Protein AF-A0A971UEX5-F1 (afdb_monomer_lite)

Structure (mmCIF, N/CA/C/O backbone):
data_AF-A0A971UEX5-F1
#
_entry.id   AF-A0A971UEX5-F1
#
loop_
_atom_site.group_PDB
_atom_site.id
_atom_site.type_symbol
_atom_site.label_atom_id
_atom_site.label_alt_id
_atom_site.label_comp_id
_atom_site.label_asym_id
_atom_site.label_entity_id
_atom_site.label_seq_id
_atom_site.pdbx_PDB_ins_code
_atom_site.Cartn_x
_atom_site.Cartn_y
_atom_site.Cartn_z
_atom_site.occupancy
_atom_site.B_iso_or_equiv
_atom_site.auth_seq_id
_atom_site.auth_comp_id
_atom_site.auth_asym_id
_atom_site.auth_atom_id
_atom_site.pdbx_PDB_model_num
ATOM 1 N N . MET A 1 1 ? 7.467 -32.429 -12.584 1.00 39.84 1 MET A N 1
ATOM 2 C CA . MET A 1 1 ? 7.976 -32.618 -13.959 1.00 39.84 1 MET A CA 1
ATOM 3 C C . MET A 1 1 ? 9.137 -31.659 -14.179 1.00 39.84 1 MET A C 1
ATOM 5 O O . MET A 1 1 ? 8.904 -30.465 -14.253 1.00 39.84 1 MET A O 1
ATOM 9 N N . ASN A 1 2 ? 10.371 -32.171 -14.208 1.00 35.12 2 ASN A N 1
ATOM 10 C CA . ASN A 1 2 ? 11.598 -31.382 -14.373 1.00 35.12 2 ASN A CA 1
ATOM 11 C C . ASN A 1 2 ? 12.238 -31.742 -15.719 1.00 35.12 2 ASN A C 1
ATOM 13 O O . ASN A 1 2 ? 12.667 -32.881 -15.893 1.00 35.12 2 ASN A O 1
ATOM 17 N N . ALA A 1 3 ? 12.316 -30.795 -16.654 1.00 40.47 3 ALA A N 1
ATOM 18 C CA . ALA A 1 3 ? 12.988 -30.984 -17.938 1.00 40.47 3 ALA A CA 1
ATOM 19 C C . ALA A 1 3 ? 14.369 -30.310 -17.909 1.00 40.47 3 ALA A C 1
ATOM 21 O O . ALA A 1 3 ? 14.484 -29.090 -17.991 1.00 40.47 3 ALA A O 1
ATOM 22 N N . ARG A 1 4 ? 15.424 -31.124 -17.776 1.00 45.44 4 ARG A N 1
ATOM 23 C CA . ARG A 1 4 ? 16.826 -30.723 -17.969 1.00 45.44 4 ARG A CA 1
ATOM 24 C C . ARG A 1 4 ? 17.169 -30.888 -19.449 1.00 45.44 4 ARG A C 1
ATOM 26 O O . ARG A 1 4 ? 17.084 -31.993 -19.972 1.00 45.44 4 ARG A O 1
ATOM 33 N N . TRP A 1 5 ? 17.567 -29.804 -20.108 1.00 40.09 5 TRP A N 1
ATOM 34 C CA . TRP A 1 5 ? 18.082 -29.827 -21.476 1.00 40.09 5 TRP A CA 1
ATOM 35 C C . TRP A 1 5 ? 19.589 -30.103 -21.443 1.00 40.09 5 TRP A C 1
ATOM 37 O O . TRP A 1 5 ? 20.354 -29.312 -20.895 1.00 40.09 5 TRP A O 1
ATOM 47 N N . ALA A 1 6 ? 20.009 -31.233 -22.011 1.00 44.25 6 ALA A N 1
ATOM 48 C CA . ALA A 1 6 ? 21.409 -31.589 -22.216 1.00 44.25 6 ALA A CA 1
ATOM 49 C C . ALA A 1 6 ? 21.763 -31.394 -23.696 1.00 44.25 6 ALA A C 1
ATOM 51 O O . ALA A 1 6 ? 21.170 -32.024 -24.570 1.00 44.25 6 ALA A O 1
ATOM 52 N N . TRP A 1 7 ? 22.721 -30.511 -23.975 1.00 38.72 7 TRP A N 1
ATOM 53 C CA . TRP A 1 7 ? 23.303 -30.330 -25.302 1.00 38.72 7 TRP A CA 1
ATOM 54 C C . TRP A 1 7 ? 24.407 -31.370 -25.510 1.00 38.72 7 TRP A C 1
ATOM 56 O O . TRP A 1 7 ? 25.384 -31.403 -24.764 1.00 38.72 7 TRP A O 1
ATOM 66 N N . CYS A 1 8 ? 24.246 -32.226 -26.519 1.00 34.38 8 CYS A N 1
ATOM 67 C CA . CYS A 1 8 ? 25.221 -33.237 -26.914 1.00 34.38 8 CYS A CA 1
ATOM 68 C C . CYS A 1 8 ? 25.972 -32.746 -28.162 1.00 34.38 8 CYS A C 1
ATOM 70 O O . CYS A 1 8 ? 25.384 -32.621 -29.233 1.00 34.38 8 CYS A O 1
ATOM 72 N N . TRP A 1 9 ? 27.263 -32.442 -28.015 1.00 41.47 9 TRP A N 1
ATOM 73 C CA . TRP A 1 9 ? 28.175 -32.180 -29.131 1.00 41.47 9 TRP A CA 1
ATOM 74 C C . TRP A 1 9 ? 28.746 -33.507 -29.642 1.00 41.47 9 TRP A C 1
ATOM 76 O O . TRP A 1 9 ? 29.445 -34.210 -28.912 1.00 41.47 9 TRP A O 1
ATOM 86 N N . LEU A 1 10 ? 28.460 -33.844 -30.901 1.00 46.41 10 LEU A N 1
ATOM 87 C CA . LEU A 1 10 ? 29.004 -35.018 -31.579 1.00 46.41 10 LEU A CA 1
ATOM 88 C C . LEU A 1 10 ? 30.369 -34.667 -32.194 1.00 46.41 10 LEU A C 1
ATOM 90 O O . LEU A 1 10 ? 30.465 -33.842 -33.100 1.00 46.41 10 LEU A O 1
ATOM 94 N N . THR A 1 11 ? 31.429 -35.302 -31.699 1.00 50.44 11 THR A N 1
ATOM 95 C CA . THR A 1 11 ? 32.766 -35.288 -32.304 1.00 50.44 11 THR A CA 1
ATOM 96 C C . THR A 1 11 ? 32.883 -36.482 -33.255 1.00 50.44 11 THR A C 1
ATOM 98 O O . THR A 1 11 ? 32.572 -37.608 -32.875 1.00 50.44 11 THR A O 1
ATOM 101 N N . SER A 1 12 ? 33.310 -36.263 -34.503 1.00 47.75 12 SER A N 1
ATOM 102 C CA . SER A 1 12 ? 33.595 -37.346 -35.457 1.00 47.75 12 SER A CA 1
ATOM 103 C C . SER A 1 12 ? 35.085 -37.359 -35.786 1.00 47.75 12 SER A C 1
ATOM 105 O O . SER A 1 12 ? 35.641 -36.368 -36.261 1.00 47.75 12 SER A O 1
ATOM 107 N N . ARG A 1 13 ? 35.735 -38.485 -35.473 1.00 45.88 13 ARG A N 1
ATOM 108 C CA . ARG A 1 13 ? 37.171 -38.744 -35.616 1.00 45.88 13 ARG A CA 1
ATOM 109 C C . ARG A 1 13 ? 37.388 -40.032 -36.421 1.00 45.88 13 ARG A C 1
ATOM 111 O O . ARG A 1 13 ? 36.790 -41.051 -36.111 1.00 45.88 13 ARG A O 1
ATOM 118 N N . ALA A 1 14 ? 38.363 -39.949 -37.329 1.00 45.34 14 ALA A N 1
ATOM 119 C CA . ALA A 1 14 ? 39.219 -40.999 -37.902 1.00 45.34 14 ALA A CA 1
ATOM 120 C C . ALA A 1 14 ? 38.645 -42.038 -38.888 1.00 45.34 14 ALA A C 1
ATOM 122 O O . ALA A 1 14 ? 37.801 -42.863 -38.566 1.00 45.34 14 ALA A O 1
ATOM 123 N N . GLY A 1 15 ? 39.310 -42.105 -40.046 1.00 41.94 15 GLY A N 1
ATOM 124 C CA . GLY A 1 15 ? 39.425 -43.295 -40.885 1.00 41.94 15 GLY A CA 1
ATOM 125 C C . GLY A 1 15 ? 40.822 -43.341 -41.506 1.00 41.94 15 GLY A C 1
ATOM 126 O O . GLY A 1 15 ? 41.105 -42.605 -42.446 1.00 41.94 15 GLY A O 1
ATOM 127 N N . ALA A 1 16 ? 41.703 -44.167 -40.939 1.00 44.97 16 ALA A N 1
ATOM 128 C CA . ALA A 1 16 ? 43.020 -44.505 -41.473 1.00 44.97 16 ALA A CA 1
ATOM 129 C C . ALA A 1 16 ? 42.943 -45.878 -42.158 1.00 44.97 16 ALA A C 1
ATOM 131 O O . ALA A 1 16 ? 42.367 -46.810 -41.601 1.00 44.97 16 ALA A O 1
ATOM 132 N N . GLY A 1 17 ? 43.545 -46.019 -43.339 1.00 45.44 17 GLY A N 1
ATOM 133 C CA . GLY A 1 17 ? 43.607 -47.284 -44.070 1.00 45.44 17 GLY A CA 1
ATOM 134 C C . GLY A 1 17 ? 44.730 -47.266 -45.099 1.00 45.44 17 GLY A C 1
ATOM 135 O O . GLY A 1 17 ? 44.591 -46.690 -46.171 1.00 45.44 17 GLY A O 1
ATOM 136 N N . SER A 1 18 ? 45.854 -47.876 -44.729 1.00 44.09 18 SER A N 1
ATOM 137 C CA . SER A 1 18 ? 47.096 -47.994 -45.498 1.00 44.09 18 SER A CA 1
ATOM 138 C C . SER A 1 18 ? 47.100 -49.271 -46.348 1.00 44.09 18 SER A C 1
ATOM 140 O O . SER A 1 18 ? 46.768 -50.328 -45.813 1.00 44.09 18 SER A O 1
ATOM 142 N N . ARG A 1 19 ? 47.541 -49.216 -47.617 1.00 47.62 19 ARG A N 1
ATOM 143 C CA . ARG A 1 19 ? 48.107 -50.368 -48.358 1.00 47.62 19 ARG A CA 1
ATOM 144 C C . ARG A 1 19 ? 49.161 -49.923 -49.395 1.00 47.62 19 ARG A C 1
ATOM 146 O O . ARG A 1 19 ? 48.966 -48.872 -50.003 1.00 47.62 19 ARG A O 1
ATOM 153 N N . PRO A 1 20 ? 50.249 -50.697 -49.617 1.00 53.16 20 PRO A N 1
ATOM 154 C CA . PRO A 1 20 ? 51.404 -50.254 -50.401 1.00 53.16 20 PRO A CA 1
ATOM 155 C C . PRO A 1 20 ? 51.540 -50.908 -51.792 1.00 53.16 20 PRO A C 1
ATOM 157 O O . PRO A 1 20 ? 51.201 -52.071 -51.980 1.00 53.16 20 PRO A O 1
ATOM 160 N N . GLY A 1 21 ? 52.169 -50.154 -52.704 1.00 45.69 21 GLY A N 1
ATOM 161 C CA . GLY A 1 21 ? 53.264 -50.615 -53.571 1.00 45.69 21 GLY A CA 1
ATOM 162 C C . GLY A 1 21 ? 52.936 -51.246 -54.928 1.00 45.69 21 GLY A C 1
ATOM 163 O O . GLY A 1 21 ? 52.588 -52.414 -54.964 1.00 45.69 21 GLY A O 1
ATOM 164 N N . VAL A 1 22 ? 53.237 -50.526 -56.024 1.00 50.41 22 VAL A N 1
ATOM 165 C CA . VAL A 1 22 ? 54.065 -50.993 -57.167 1.00 50.41 22 VAL A CA 1
ATOM 166 C C . VAL A 1 22 ? 54.705 -49.764 -57.843 1.00 50.41 22 VAL A C 1
ATOM 168 O O . VAL A 1 22 ? 54.014 -48.834 -58.247 1.00 50.41 22 VAL A O 1
ATOM 171 N N . GLN A 1 23 ? 56.036 -49.767 -57.963 1.00 48.97 23 GLN A N 1
ATOM 172 C CA . GLN A 1 23 ? 56.841 -48.837 -58.768 1.00 48.97 23 GLN A CA 1
ATOM 173 C C . GLN A 1 23 ? 57.005 -49.373 -60.193 1.00 48.97 23 GLN A C 1
ATOM 175 O O . GLN A 1 23 ? 57.336 -50.546 -60.335 1.00 48.97 23 GLN A O 1
ATOM 180 N N . ARG A 1 24 ? 56.952 -48.497 -61.208 1.00 48.59 24 ARG A N 1
ATOM 181 C CA . ARG A 1 24 ? 57.916 -48.475 -62.328 1.00 48.59 24 ARG A CA 1
ATOM 182 C C . ARG A 1 24 ? 58.055 -47.059 -62.922 1.00 48.59 24 ARG A C 1
ATOM 184 O O . ARG A 1 24 ? 57.120 -46.273 -62.799 1.00 48.59 24 ARG A O 1
ATOM 191 N N . PRO A 1 25 ? 59.225 -46.721 -63.501 1.00 57.69 25 PRO A N 1
ATOM 192 C CA . PRO A 1 25 ? 59.681 -45.347 -63.700 1.00 57.69 25 PRO A CA 1
ATOM 193 C C . PRO A 1 25 ? 59.529 -44.875 -65.152 1.00 57.69 25 PRO A C 1
ATOM 195 O O . PRO A 1 25 ? 59.544 -45.681 -66.079 1.00 57.69 25 PRO A O 1
ATOM 198 N N . GLY A 1 26 ? 59.486 -43.559 -65.360 1.00 45.47 26 GLY A N 1
ATOM 199 C CA . GLY A 1 26 ? 59.706 -42.986 -66.684 1.00 45.47 26 GLY A CA 1
ATOM 200 C C . GLY A 1 26 ? 59.191 -41.562 -66.845 1.00 45.47 26 GLY A C 1
ATOM 201 O O . GLY A 1 26 ? 58.029 -41.291 -66.581 1.00 45.47 26 GLY A O 1
ATOM 202 N N . ALA A 1 27 ? 60.071 -40.717 -67.377 1.00 44.62 27 ALA A N 1
ATOM 203 C CA . ALA A 1 27 ? 59.833 -39.390 -67.942 1.00 44.62 27 ALA A CA 1
ATOM 204 C C . ALA A 1 27 ? 59.764 -38.207 -66.960 1.00 44.62 27 ALA A C 1
ATOM 206 O O . ALA A 1 27 ? 58.748 -37.865 -66.363 1.00 44.62 27 ALA A O 1
ATOM 207 N N . ALA A 1 28 ? 60.911 -37.534 -66.889 1.00 52.38 28 ALA A N 1
ATOM 208 C CA . ALA A 1 28 ? 61.070 -36.168 -66.438 1.00 52.38 28 ALA A CA 1
ATOM 209 C C . ALA A 1 28 ? 60.118 -35.211 -67.178 1.00 52.38 28 ALA A C 1
ATOM 211 O O . ALA A 1 28 ? 60.121 -35.141 -68.405 1.00 52.38 28 ALA A O 1
ATOM 212 N N . ALA A 1 29 ? 59.382 -34.408 -66.416 1.00 52.75 29 ALA A N 1
ATOM 213 C CA . ALA A 1 29 ? 58.847 -33.136 -66.874 1.00 52.75 29 ALA A CA 1
ATOM 214 C C . ALA A 1 29 ? 58.874 -32.162 -65.693 1.00 52.75 29 ALA A C 1
ATOM 216 O O . ALA A 1 29 ? 58.031 -32.197 -64.800 1.00 52.75 29 ALA A O 1
ATOM 217 N N . HIS A 1 30 ? 59.891 -31.301 -65.676 1.00 52.06 30 HIS A N 1
ATOM 218 C CA . HIS A 1 30 ? 59.943 -30.134 -64.807 1.00 52.06 30 HIS A CA 1
ATOM 219 C C . HIS A 1 30 ? 58.738 -29.234 -65.114 1.00 52.06 30 HIS A C 1
ATOM 221 O O . HIS A 1 30 ? 58.712 -28.522 -66.117 1.00 52.06 30 HIS A O 1
ATOM 227 N N . HIS A 1 31 ? 57.725 -29.254 -64.251 1.00 52.50 31 HIS A N 1
ATOM 228 C CA . HIS A 1 31 ? 56.732 -28.190 -64.188 1.00 52.50 31 HIS A CA 1
ATOM 229 C C . HIS A 1 31 ? 57.142 -27.217 -63.092 1.00 52.50 31 HIS A C 1
ATOM 231 O O . HIS A 1 31 ? 57.046 -27.491 -61.899 1.00 52.50 31 HIS A O 1
ATOM 237 N N . ALA A 1 32 ? 57.667 -26.084 -63.553 1.00 61.22 32 ALA A N 1
ATOM 238 C CA . ALA A 1 32 ? 57.992 -24.925 -62.750 1.00 61.22 32 ALA A CA 1
ATOM 239 C C . ALA A 1 32 ? 56.801 -24.521 -61.860 1.00 61.22 32 ALA A C 1
ATOM 241 O O . ALA A 1 32 ? 55.653 -24.569 -62.320 1.00 61.22 32 ALA A O 1
ATOM 242 N N . PRO A 1 33 ? 57.041 -24.053 -60.623 1.00 56.03 33 PRO A N 1
ATOM 243 C CA . PRO A 1 33 ? 56.008 -23.371 -59.869 1.00 56.03 33 PRO A CA 1
ATOM 244 C C . PRO A 1 33 ? 55.662 -22.094 -60.637 1.00 56.03 33 PRO A C 1
ATOM 246 O O . PRO A 1 33 ? 56.419 -21.125 -60.647 1.00 56.03 33 PRO A O 1
ATOM 249 N N . ARG A 1 34 ? 54.514 -22.087 -61.320 1.00 57.78 34 ARG A N 1
ATOM 250 C CA . ARG A 1 34 ? 53.907 -20.839 -61.780 1.00 57.78 34 ARG A CA 1
ATOM 251 C C . ARG A 1 34 ? 53.555 -20.053 -60.527 1.00 57.78 34 ARG A C 1
ATOM 253 O O . ARG A 1 34 ? 52.521 -20.299 -59.907 1.00 57.78 34 ARG A O 1
ATOM 260 N N . GLY A 1 35 ? 54.452 -19.150 -60.136 1.00 58.31 35 GLY A N 1
ATOM 261 C CA . GLY A 1 35 ? 54.173 -18.131 -59.142 1.00 58.31 35 GLY A CA 1
ATOM 262 C C . GLY A 1 35 ? 52.868 -17.459 -59.539 1.00 58.31 35 GLY A C 1
ATOM 263 O O . GLY A 1 35 ? 52.768 -16.861 -60.611 1.00 58.31 35 GLY A O 1
ATOM 264 N N . ARG A 1 36 ? 51.835 -17.630 -58.711 1.00 63.28 36 ARG A N 1
ATOM 265 C CA . ARG A 1 36 ? 50.608 -16.855 -58.840 1.00 63.28 36 ARG A CA 1
ATOM 266 C C . ARG A 1 36 ? 51.007 -15.413 -58.569 1.00 63.28 36 ARG A C 1
ATOM 268 O O . ARG A 1 36 ? 51.151 -15.016 -57.416 1.00 63.28 36 ARG A O 1
ATOM 275 N N . LEU A 1 37 ? 51.254 -14.657 -59.633 1.00 56.59 37 LEU A N 1
ATOM 276 C CA . LEU A 1 37 ? 51.382 -13.211 -59.565 1.00 56.59 37 LEU A CA 1
ATOM 277 C C . LEU A 1 37 ? 50.106 -12.700 -58.905 1.00 56.59 37 LEU A C 1
ATOM 279 O O . LEU A 1 37 ? 49.005 -12.893 -59.425 1.00 56.59 37 LEU A O 1
ATOM 283 N N . HIS A 1 38 ? 50.260 -12.135 -57.714 1.00 59.19 38 HIS A N 1
ATOM 284 C CA . HIS A 1 38 ? 49.166 -11.491 -57.015 1.00 59.19 38 HIS A CA 1
ATOM 285 C C . HIS A 1 38 ? 48.808 -10.272 -57.863 1.00 59.19 38 HIS A C 1
ATOM 287 O O . HIS A 1 38 ? 49.586 -9.324 -57.961 1.00 59.19 38 HIS A O 1
ATOM 293 N N . ARG A 1 39 ? 47.676 -10.340 -58.571 1.00 67.75 39 ARG A N 1
ATOM 294 C CA . ARG A 1 39 ? 47.101 -9.166 -59.229 1.00 67.75 39 ARG A CA 1
ATOM 295 C C . ARG A 1 39 ? 46.849 -8.130 -58.135 1.00 67.75 39 ARG A C 1
ATOM 297 O O . ARG A 1 39 ? 46.156 -8.432 -57.169 1.00 67.75 39 ARG A O 1
ATOM 304 N N . GLY A 1 40 ? 47.443 -6.947 -58.272 1.00 73.94 40 GLY A N 1
ATOM 305 C CA . GLY A 1 40 ? 47.128 -5.814 -57.407 1.00 73.94 40 GLY A CA 1
ATOM 306 C C . GLY A 1 40 ? 45.630 -5.508 -57.472 1.00 73.94 40 GLY A C 1
ATOM 307 O O . GLY A 1 40 ? 45.023 -5.609 -58.540 1.00 73.94 40 GLY A O 1
ATOM 308 N N . MET A 1 41 ? 45.039 -5.189 -56.322 1.00 75.31 41 MET A N 1
ATOM 309 C CA . MET A 1 41 ? 43.617 -4.871 -56.197 1.00 75.31 41 MET A CA 1
ATOM 310 C C . MET A 1 41 ? 43.290 -3.619 -57.018 1.00 75.31 41 MET A C 1
ATOM 312 O O . MET A 1 41 ? 44.031 -2.635 -56.985 1.00 75.31 41 MET A O 1
ATOM 316 N N . THR A 1 42 ? 42.195 -3.650 -57.777 1.00 90.62 42 THR A N 1
ATOM 317 C CA . THR A 1 42 ? 41.757 -2.469 -58.536 1.00 90.62 42 THR A CA 1
ATOM 318 C C . THR A 1 42 ? 41.146 -1.429 -57.589 1.00 90.62 42 THR A C 1
ATOM 320 O O . THR A 1 42 ? 40.549 -1.787 -56.575 1.00 90.62 42 THR A O 1
ATOM 323 N N . LEU A 1 43 ? 41.261 -0.133 -57.909 1.00 87.00 43 LEU A N 1
ATOM 324 C CA . LEU A 1 43 ? 40.680 0.944 -57.086 1.00 87.00 43 LEU A CA 1
ATOM 325 C C . LEU A 1 43 ? 39.164 0.779 -56.879 1.00 87.00 43 LEU A C 1
ATOM 327 O O . LEU A 1 43 ? 38.657 1.077 -55.801 1.00 87.00 43 LEU A O 1
ATOM 331 N N . LEU A 1 44 ? 38.454 0.257 -57.884 1.00 89.00 44 LEU A N 1
ATOM 332 C CA . LEU A 1 44 ? 37.020 -0.029 -57.797 1.00 89.00 44 LEU A CA 1
ATOM 333 C C . LEU A 1 44 ? 36.721 -1.122 -56.767 1.00 89.00 44 LEU A C 1
ATOM 335 O O . LEU A 1 44 ? 35.770 -1.000 -56.003 1.00 89.00 44 LEU A O 1
ATOM 339 N N . GLU A 1 45 ? 37.548 -2.164 -56.711 1.00 88.38 45 GLU A N 1
ATOM 340 C CA . GLU A 1 45 ? 37.396 -3.241 -55.735 1.00 88.38 45 GLU A CA 1
ATOM 341 C C . GLU A 1 45 ? 37.704 -2.766 -54.312 1.00 88.38 45 GLU A C 1
ATOM 343 O O . GLU A 1 45 ? 37.011 -3.157 -53.378 1.00 88.38 45 GLU A O 1
ATOM 348 N N . LEU A 1 46 ? 38.663 -1.850 -54.144 1.00 91.19 46 LEU A N 1
ATOM 349 C CA . LEU A 1 46 ? 38.936 -1.213 -52.854 1.00 91.19 46 LEU A CA 1
ATOM 350 C C . LEU A 1 46 ? 37.774 -0.314 -52.402 1.00 91.19 46 LEU A C 1
ATOM 352 O O . LEU A 1 46 ? 37.391 -0.349 -51.235 1.00 91.19 46 LEU A O 1
ATOM 356 N N . MET A 1 47 ? 37.168 0.446 -53.318 1.00 93.56 47 MET A N 1
ATOM 357 C CA . MET A 1 47 ? 35.973 1.239 -53.007 1.00 93.56 47 MET A CA 1
ATOM 358 C C . MET A 1 47 ? 34.757 0.359 -52.695 1.00 93.56 47 MET A C 1
ATOM 360 O O . MET A 1 47 ? 34.011 0.650 -51.759 1.00 93.56 47 MET A O 1
ATOM 364 N N . LEU A 1 48 ? 34.579 -0.750 -53.416 1.00 94.00 48 LEU A N 1
ATOM 365 C CA . LEU A 1 48 ? 33.519 -1.717 -53.132 1.00 94.00 48 LEU A CA 1
ATOM 366 C C . LEU A 1 48 ? 33.745 -2.399 -51.777 1.00 94.00 48 LEU A C 1
ATOM 368 O O . LEU A 1 48 ? 32.820 -2.501 -50.978 1.00 94.00 48 LEU A O 1
ATOM 372 N N . ALA A 1 49 ? 34.978 -2.797 -51.466 1.00 94.44 49 ALA A N 1
ATOM 373 C CA . ALA A 1 49 ? 35.316 -3.394 -50.179 1.00 94.44 49 ALA A CA 1
ATOM 374 C C . ALA A 1 49 ? 35.084 -2.419 -49.011 1.00 94.44 49 ALA A C 1
ATOM 376 O O . ALA A 1 49 ? 34.566 -2.826 -47.973 1.00 94.44 49 ALA A O 1
ATOM 377 N N . LEU A 1 50 ? 35.420 -1.136 -49.184 1.00 95.19 50 LEU A N 1
ATOM 378 C CA . LEU A 1 50 ? 35.220 -0.103 -48.164 1.00 95.19 50 LEU A CA 1
ATOM 379 C C . LEU A 1 50 ? 33.732 0.213 -47.956 1.00 95.19 50 LEU A C 1
ATOM 381 O O . LEU A 1 50 ? 33.273 0.329 -46.823 1.00 95.19 50 LEU A O 1
ATOM 385 N N . THR A 1 51 ? 32.952 0.305 -49.032 1.00 96.62 51 THR A N 1
ATOM 386 C CA . THR A 1 51 ? 31.499 0.523 -48.916 1.00 96.62 51 THR A CA 1
ATOM 387 C C . THR A 1 51 ? 30.797 -0.675 -48.278 1.00 96.62 51 THR A C 1
ATOM 389 O O . THR A 1 51 ? 29.940 -0.494 -47.412 1.00 96.62 51 THR A O 1
ATOM 392 N N . LEU A 1 52 ? 31.203 -1.898 -48.628 1.00 95.94 52 LEU A N 1
ATOM 393 C CA . LEU A 1 52 ? 30.651 -3.115 -48.041 1.00 95.94 52 LEU A CA 1
ATOM 394 C C . LEU A 1 52 ? 31.036 -3.261 -46.564 1.00 95.94 52 LEU A C 1
ATOM 396 O O . LEU A 1 52 ? 30.186 -3.625 -45.754 1.00 95.94 52 LEU A O 1
ATOM 400 N N . SER A 1 53 ? 32.271 -2.923 -46.179 1.00 96.62 53 SER A N 1
ATOM 401 C CA . SER A 1 53 ? 32.675 -2.945 -44.769 1.00 96.62 53 SER A CA 1
ATOM 402 C C . SER A 1 53 ? 31.910 -1.911 -43.940 1.00 96.62 53 SER A C 1
ATOM 404 O O . SER A 1 53 ? 31.427 -2.246 -42.859 1.00 96.62 53 SER A O 1
ATOM 406 N N . ALA A 1 54 ? 31.707 -0.698 -44.465 1.00 96.69 54 ALA A N 1
ATOM 407 C CA . ALA A 1 54 ? 30.899 0.328 -43.810 1.00 96.69 54 ALA A CA 1
ATOM 408 C C . ALA A 1 54 ? 29.441 -0.126 -43.613 1.00 96.69 54 ALA A C 1
ATOM 410 O O . ALA A 1 54 ? 28.884 0.043 -42.528 1.00 96.69 54 ALA A O 1
ATOM 411 N N . PHE A 1 55 ? 28.840 -0.762 -44.623 1.00 97.81 55 PHE A N 1
ATOM 412 C CA . PHE A 1 55 ? 27.477 -1.287 -44.525 1.00 97.81 55 PHE A CA 1
ATOM 413 C C . PHE A 1 55 ? 27.357 -2.411 -43.485 1.00 97.81 55 PHE A C 1
ATOM 415 O O . PHE A 1 55 ? 26.423 -2.420 -42.684 1.00 97.81 55 PHE A O 1
ATOM 422 N N . VAL A 1 56 ? 28.329 -3.330 -43.445 1.00 97.62 56 VAL A N 1
ATOM 423 C CA . VAL A 1 56 ? 28.373 -4.403 -42.439 1.00 97.62 56 VAL A CA 1
ATOM 424 C C . VAL A 1 56 ? 28.502 -3.828 -41.027 1.00 97.62 56 VAL A C 1
ATOM 426 O O . VAL A 1 56 ? 27.769 -4.247 -40.133 1.00 97.62 56 VAL A O 1
ATOM 429 N N . LEU A 1 57 ? 29.378 -2.840 -40.820 1.00 97.44 57 LEU A N 1
ATOM 430 C CA . LEU A 1 57 ? 29.522 -2.175 -39.522 1.00 97.44 57 LEU A CA 1
ATOM 431 C C . LEU A 1 57 ? 28.229 -1.465 -39.095 1.00 97.44 57 LEU A C 1
ATOM 433 O O . LEU A 1 57 ? 27.843 -1.565 -37.932 1.00 97.44 57 LEU A O 1
ATOM 437 N N . MET A 1 58 ? 27.524 -0.814 -40.026 1.00 97.88 58 MET A N 1
ATOM 438 C CA . MET A 1 58 ? 26.233 -0.175 -39.749 1.00 97.88 58 MET A CA 1
ATOM 439 C C . MET A 1 58 ? 25.160 -1.198 -39.352 1.00 97.88 58 MET A C 1
ATOM 441 O O . MET A 1 58 ? 24.439 -0.982 -38.378 1.00 97.88 58 MET A O 1
ATOM 445 N N . ALA A 1 59 ? 25.081 -2.332 -40.054 1.00 97.31 59 ALA A N 1
ATOM 446 C CA . ALA A 1 59 ? 24.144 -3.404 -39.725 1.00 97.31 59 ALA A CA 1
ATOM 447 C C . ALA A 1 59 ? 24.420 -4.002 -38.334 1.00 97.31 59 ALA A C 1
ATOM 449 O O . ALA A 1 59 ? 23.487 -4.251 -37.571 1.00 97.31 59 ALA A O 1
ATOM 450 N N . ILE A 1 60 ? 25.697 -4.184 -37.980 1.00 97.75 60 ILE A N 1
ATOM 451 C CA . ILE A 1 60 ? 26.098 -4.658 -36.649 1.00 97.75 60 ILE A CA 1
ATOM 452 C C . ILE A 1 60 ? 25.739 -3.624 -35.579 1.00 97.75 60 ILE A C 1
ATOM 454 O O . ILE A 1 60 ? 25.163 -3.999 -34.562 1.00 97.75 60 ILE A O 1
ATOM 458 N N . SER A 1 61 ? 26.021 -2.338 -35.812 1.00 97.06 61 SER A N 1
ATOM 459 C CA . SER A 1 61 ? 25.649 -1.264 -34.881 1.00 97.06 61 SER A CA 1
ATOM 460 C C . SER A 1 61 ? 24.144 -1.260 -34.620 1.00 97.06 61 SER A C 1
ATOM 462 O O . SER A 1 61 ? 23.722 -1.293 -33.470 1.00 97.06 61 SER A O 1
ATOM 464 N N . MET A 1 62 ? 23.331 -1.332 -35.678 1.00 97.12 62 MET A N 1
ATOM 465 C CA . MET A 1 62 ? 21.873 -1.370 -35.558 1.00 97.12 62 MET A CA 1
ATOM 466 C C . MET A 1 62 ? 21.381 -2.614 -34.802 1.00 97.12 62 MET A C 1
ATOM 468 O O . MET A 1 62 ? 20.457 -2.520 -33.994 1.00 97.12 62 MET A O 1
ATOM 472 N N . ALA A 1 63 ? 21.998 -3.777 -35.033 1.00 97.25 63 ALA A N 1
ATOM 473 C CA . ALA A 1 63 ? 21.667 -5.001 -34.308 1.00 97.25 63 ALA A CA 1
ATOM 474 C C . ALA A 1 63 ? 22.011 -4.897 -32.811 1.00 97.25 63 ALA A C 1
ATOM 476 O O . ALA A 1 63 ? 21.235 -5.360 -31.973 1.00 97.25 63 ALA A O 1
ATOM 477 N N . ILE A 1 64 ? 23.143 -4.270 -32.473 1.00 97.50 64 ILE A N 1
ATOM 478 C CA . ILE A 1 64 ? 23.549 -4.016 -31.085 1.00 97.50 64 ILE A CA 1
ATOM 479 C C . ILE A 1 64 ? 22.574 -3.044 -30.420 1.00 97.50 64 ILE A C 1
ATOM 481 O O . ILE A 1 64 ? 22.067 -3.354 -29.346 1.00 97.50 64 ILE A O 1
ATOM 485 N N . ASP A 1 65 ? 22.251 -1.922 -31.063 1.00 97.00 65 ASP A N 1
ATOM 486 C CA . ASP A 1 65 ? 21.324 -0.928 -30.512 1.00 97.00 65 ASP A CA 1
ATOM 487 C C . ASP A 1 65 ? 19.939 -1.528 -30.251 1.00 97.00 65 ASP A C 1
ATOM 489 O O . ASP A 1 65 ? 19.337 -1.290 -29.202 1.00 97.00 65 ASP A O 1
ATOM 493 N N . LEU A 1 66 ? 19.441 -2.355 -31.175 1.00 95.56 66 LEU A N 1
ATOM 494 C CA . LEU A 1 66 ? 18.181 -3.071 -30.992 1.00 95.56 66 LEU A CA 1
ATOM 495 C C . LEU A 1 66 ? 18.262 -4.056 -29.822 1.00 95.56 66 LEU A C 1
ATOM 497 O O . LEU A 1 66 ? 17.336 -4.124 -29.016 1.00 95.56 66 LEU A O 1
ATOM 501 N N . HIS A 1 67 ? 19.363 -4.798 -29.696 1.00 96.25 67 HIS A N 1
ATOM 502 C CA . HIS A 1 67 ? 19.549 -5.724 -28.584 1.00 96.25 67 HIS A CA 1
ATOM 503 C C . HIS A 1 67 ? 19.601 -5.000 -27.233 1.00 96.25 67 HIS A C 1
ATOM 505 O O . HIS A 1 67 ? 18.942 -5.433 -26.290 1.00 96.25 67 HIS A O 1
ATOM 511 N N . LEU A 1 68 ? 20.332 -3.884 -27.145 1.00 94.62 68 LEU A N 1
ATOM 512 C CA . LEU A 1 68 ? 20.442 -3.090 -25.923 1.00 94.62 68 LEU A CA 1
ATOM 513 C C . LEU A 1 68 ? 19.095 -2.483 -25.514 1.00 94.62 68 LEU A C 1
ATOM 515 O O . LEU A 1 68 ? 18.738 -2.581 -24.343 1.00 94.62 68 LEU A O 1
ATOM 519 N N . ARG A 1 69 ? 18.315 -1.951 -26.467 1.00 90.25 69 ARG A N 1
ATOM 520 C CA . ARG A 1 69 ? 16.955 -1.443 -26.203 1.00 90.25 69 ARG A CA 1
ATOM 521 C C . ARG A 1 69 ? 16.037 -2.538 -25.666 1.00 90.25 69 ARG A C 1
ATOM 523 O O . ARG A 1 69 ? 15.435 -2.375 -24.614 1.00 90.25 69 ARG A O 1
ATOM 530 N N . VAL A 1 70 ? 16.012 -3.700 -26.324 1.00 90.94 70 VAL A N 1
ATOM 531 C CA . VAL A 1 70 ? 15.198 -4.843 -25.875 1.00 90.94 70 VAL A CA 1
ATOM 532 C C . VAL A 1 70 ? 15.627 -5.339 -24.489 1.00 90.94 70 VAL A C 1
ATOM 534 O O . VAL A 1 70 ? 14.788 -5.803 -23.717 1.00 90.94 70 VAL A O 1
ATOM 537 N N . LEU A 1 71 ? 16.919 -5.279 -24.154 1.00 92.56 71 LEU A N 1
ATOM 538 C CA . LEU A 1 71 ? 17.399 -5.639 -22.819 1.00 92.56 71 LEU A CA 1
ATOM 539 C C . LEU A 1 71 ? 16.985 -4.625 -21.746 1.00 92.56 71 LEU A C 1
ATOM 541 O O . LEU A 1 71 ? 16.660 -5.052 -20.640 1.00 92.56 71 LEU A O 1
ATOM 545 N N . GLN A 1 72 ? 16.984 -3.327 -22.059 1.00 87.06 72 GLN A N 1
ATOM 546 C CA . GLN A 1 72 ? 16.518 -2.272 -21.153 1.00 87.06 72 GLN A CA 1
ATOM 547 C C . GLN A 1 72 ? 15.022 -2.426 -20.864 1.00 87.06 72 GLN A C 1
ATOM 549 O O . GLN A 1 72 ? 14.660 -2.617 -19.708 1.00 87.06 72 GLN A O 1
ATOM 554 N N . ASP A 1 73 ? 14.185 -2.534 -21.902 1.00 84.56 73 ASP A N 1
ATOM 555 C CA . ASP A 1 73 ? 12.733 -2.714 -21.742 1.00 84.56 73 ASP A CA 1
ATOM 556 C C . ASP A 1 73 ? 12.395 -3.943 -20.877 1.00 84.56 73 ASP A C 1
ATOM 558 O O . ASP A 1 73 ? 11.498 -3.926 -20.032 1.00 84.56 73 ASP A O 1
ATOM 562 N N . ARG A 1 74 ? 13.139 -5.042 -21.070 1.00 86.19 74 ARG A N 1
ATOM 563 C CA . ARG A 1 74 ? 12.967 -6.267 -20.275 1.00 86.19 74 ARG A CA 1
ATOM 564 C C . ARG A 1 74 ? 13.389 -6.092 -18.825 1.00 86.19 74 ARG A C 1
ATOM 566 O O . ARG A 1 74 ? 12.794 -6.730 -17.960 1.00 86.19 74 ARG A O 1
ATOM 573 N N . ARG A 1 75 ? 14.431 -5.305 -18.562 1.00 87.38 75 ARG A N 1
ATOM 574 C CA . ARG A 1 75 ? 14.899 -5.037 -17.203 1.00 87.38 75 ARG A CA 1
ATOM 575 C C . ARG A 1 75 ? 13.854 -4.230 -16.443 1.00 87.38 75 ARG A C 1
ATOM 577 O O . ARG A 1 75 ? 13.441 -4.679 -15.379 1.00 87.38 75 ARG A O 1
ATOM 584 N N . ASP A 1 76 ? 13.381 -3.141 -17.037 1.00 83.50 76 ASP A N 1
ATOM 585 C CA . ASP A 1 76 ? 12.414 -2.231 -16.420 1.00 83.50 76 ASP A CA 1
ATOM 586 C C . ASP A 1 76 ? 11.096 -2.961 -16.116 1.00 83.50 76 ASP A C 1
ATOM 588 O O . ASP A 1 76 ? 10.523 -2.824 -15.037 1.00 83.50 76 ASP A O 1
ATOM 592 N N . TYR A 1 77 ? 10.654 -3.836 -17.028 1.00 85.19 77 TYR A N 1
ATOM 593 C CA . TYR A 1 77 ? 9.471 -4.676 -16.825 1.00 85.19 77 TYR A CA 1
ATOM 594 C C . TYR A 1 77 ? 9.629 -5.705 -15.692 1.00 85.19 77 TYR A C 1
ATOM 596 O O . TYR A 1 77 ? 8.684 -6.000 -14.962 1.00 85.19 77 TYR A O 1
ATOM 604 N N . VAL A 1 78 ? 10.813 -6.303 -15.537 1.00 90.06 78 VAL A N 1
ATOM 605 C CA . VAL A 1 78 ? 11.057 -7.259 -14.445 1.00 90.06 78 VAL A CA 1
ATOM 606 C C . VAL A 1 78 ? 11.161 -6.533 -13.107 1.00 90.06 78 VAL A C 1
ATOM 608 O O . VAL A 1 78 ? 10.655 -7.042 -12.106 1.00 90.06 78 VAL A O 1
ATOM 611 N N . GLU A 1 79 ? 11.793 -5.363 -13.090 1.00 88.75 79 GLU A N 1
ATOM 612 C CA . GLU A 1 79 ? 11.931 -4.518 -11.906 1.00 88.75 79 GLU A CA 1
ATOM 613 C C . GLU A 1 79 ? 10.565 -4.089 -11.367 1.00 88.75 79 GLU A C 1
ATOM 615 O O . GLU A 1 79 ? 10.273 -4.310 -10.190 1.00 88.75 79 GLU A O 1
ATOM 620 N N . SER A 1 80 ? 9.674 -3.614 -12.236 1.00 88.25 80 SER A N 1
ATOM 621 C CA . SER A 1 80 ? 8.329 -3.202 -11.839 1.00 88.25 80 SER A CA 1
ATOM 622 C C . SER A 1 80 ? 7.463 -4.361 -11.333 1.00 88.25 80 SER A C 1
ATOM 624 O O . SER A 1 80 ? 6.774 -4.220 -10.322 1.00 88.25 80 SER A O 1
ATOM 626 N N . ILE A 1 81 ? 7.540 -5.545 -11.956 1.00 91.50 81 ILE A N 1
ATOM 627 C CA . ILE A 1 81 ? 6.855 -6.749 -11.456 1.00 91.50 81 ILE A CA 1
ATOM 628 C C . ILE A 1 81 ? 7.378 -7.131 -10.072 1.00 91.50 81 ILE A C 1
ATOM 630 O O . ILE A 1 81 ? 6.597 -7.519 -9.198 1.00 91.50 81 ILE A O 1
ATOM 634 N N . GLN A 1 82 ? 8.696 -7.078 -9.867 1.00 93.00 82 GLN A N 1
ATOM 635 C CA . GLN A 1 82 ? 9.300 -7.429 -8.583 1.00 93.00 82 GLN A CA 1
ATOM 636 C C . GLN A 1 82 ? 8.910 -6.431 -7.493 1.00 93.00 82 GLN A C 1
ATOM 638 O O . GLN A 1 82 ? 8.534 -6.866 -6.402 1.00 93.00 82 GLN A O 1
ATOM 643 N N . LEU A 1 83 ? 8.921 -5.134 -7.806 1.00 92.88 83 LEU A N 1
ATOM 644 C CA . LEU A 1 83 ? 8.469 -4.068 -6.919 1.00 92.88 83 LEU A CA 1
ATOM 645 C C . LEU A 1 83 ? 6.994 -4.252 -6.539 1.00 92.88 83 LEU A C 1
ATOM 647 O O . LEU A 1 83 ? 6.673 -4.370 -5.355 1.00 92.88 83 LEU A O 1
ATOM 651 N N . ALA A 1 84 ? 6.105 -4.365 -7.532 1.00 93.94 84 ALA A N 1
ATOM 652 C CA . ALA A 1 84 ? 4.674 -4.553 -7.306 1.00 93.94 84 ALA A CA 1
ATOM 653 C C . ALA A 1 84 ? 4.404 -5.812 -6.475 1.00 93.94 84 ALA A C 1
ATOM 655 O O . ALA A 1 84 ? 3.641 -5.784 -5.509 1.00 93.94 84 ALA A O 1
ATOM 656 N N . ARG A 1 85 ? 5.082 -6.924 -6.786 1.00 95.12 85 ARG A N 1
ATOM 657 C CA . ARG A 1 85 ? 4.953 -8.168 -6.023 1.00 95.12 85 ARG A CA 1
ATOM 658 C C . ARG A 1 85 ? 5.417 -8.008 -4.579 1.00 95.12 85 ARG A C 1
ATOM 660 O O . ARG A 1 85 ? 4.750 -8.531 -3.685 1.00 95.12 85 ARG A O 1
ATOM 667 N N . ALA A 1 86 ? 6.544 -7.339 -4.343 1.00 95.94 86 ALA A N 1
ATOM 668 C CA . ALA A 1 86 ? 7.068 -7.115 -3.001 1.00 95.94 86 ALA A CA 1
ATOM 669 C C . ALA A 1 86 ? 6.082 -6.288 -2.166 1.00 95.94 86 ALA A C 1
ATOM 671 O O . ALA A 1 86 ? 5.692 -6.721 -1.082 1.00 95.94 86 ALA A O 1
ATOM 672 N N . VAL A 1 87 ? 5.600 -5.170 -2.712 1.00 95.50 87 VAL A N 1
ATOM 673 C CA . VAL A 1 87 ? 4.629 -4.289 -2.051 1.00 95.50 87 VAL A CA 1
ATOM 674 C C . VAL A 1 87 ? 3.314 -5.009 -1.763 1.00 95.50 87 VAL A C 1
ATOM 676 O O . VAL A 1 87 ? 2.867 -5.036 -0.617 1.00 95.50 87 VAL A O 1
ATOM 679 N N . LEU A 1 88 ? 2.719 -5.660 -2.766 1.00 96.56 88 LEU A N 1
ATOM 680 C CA . LEU A 1 88 ? 1.465 -6.395 -2.593 1.00 96.56 88 LEU A CA 1
ATOM 681 C C . LEU A 1 88 ? 1.612 -7.529 -1.569 1.00 96.56 88 LEU A C 1
ATOM 683 O O . LEU A 1 88 ? 0.682 -7.794 -0.813 1.00 96.56 88 LEU A O 1
ATOM 687 N N . THR A 1 89 ? 2.782 -8.174 -1.494 1.00 97.00 89 THR A N 1
ATOM 688 C CA . THR A 1 89 ? 3.062 -9.203 -0.478 1.00 97.00 89 THR A CA 1
ATOM 689 C C . THR A 1 89 ? 3.147 -8.607 0.925 1.00 97.00 89 THR A C 1
ATOM 691 O O . THR A 1 89 ? 2.640 -9.216 1.865 1.00 97.00 89 THR A O 1
ATOM 694 N N . ILE A 1 90 ? 3.756 -7.427 1.082 1.00 95.69 90 ILE A N 1
ATOM 695 C CA . ILE A 1 90 ? 3.815 -6.719 2.368 1.00 95.69 90 ILE A CA 1
ATOM 696 C C . ILE A 1 90 ? 2.394 -6.393 2.846 1.00 95.69 90 ILE A C 1
ATOM 698 O O . ILE A 1 90 ? 2.024 -6.807 3.942 1.00 95.69 90 ILE A O 1
ATOM 702 N N . ILE A 1 91 ? 1.579 -5.747 2.004 1.00 96.38 91 ILE A N 1
ATOM 703 C CA . ILE A 1 91 ? 0.191 -5.388 2.346 1.00 96.38 91 ILE A CA 1
ATOM 704 C C . ILE A 1 91 ? -0.636 -6.647 2.635 1.00 96.38 91 ILE A C 1
ATOM 706 O O . ILE A 1 91 ? -1.371 -6.699 3.616 1.00 96.38 91 ILE A O 1
ATOM 710 N N . ALA A 1 92 ? -0.491 -7.699 1.824 1.00 96.62 92 ALA A N 1
ATOM 711 C CA . ALA A 1 92 ? -1.209 -8.952 2.032 1.00 96.62 92 ALA A CA 1
ATOM 712 C C . ALA A 1 92 ? -0.846 -9.644 3.351 1.00 96.62 92 ALA A C 1
ATOM 714 O O . ALA A 1 92 ? -1.707 -10.265 3.972 1.00 96.62 92 ALA A O 1
ATOM 715 N N . ASN A 1 93 ? 0.416 -9.572 3.773 1.00 95.50 93 ASN A N 1
ATOM 716 C CA . ASN A 1 93 ? 0.839 -10.130 5.052 1.00 95.50 93 ASN A CA 1
ATOM 717 C C . ASN A 1 93 ? 0.263 -9.329 6.226 1.00 95.50 93 ASN A C 1
ATOM 719 O O . ASN A 1 93 ? -0.227 -9.944 7.171 1.00 95.50 93 ASN A O 1
ATOM 723 N N . ASP A 1 94 ? 0.244 -7.998 6.135 1.00 95.25 94 ASP A N 1
ATOM 724 C CA . ASP A 1 94 ? -0.358 -7.138 7.159 1.00 95.25 94 ASP A CA 1
ATOM 725 C C . ASP A 1 94 ? -1.885 -7.355 7.245 1.00 95.25 94 ASP A C 1
ATOM 727 O O . ASP A 1 94 ? -2.425 -7.554 8.332 1.00 95.25 94 ASP A O 1
ATOM 731 N N . LEU A 1 95 ? -2.576 -7.475 6.105 1.00 95.31 95 LEU A N 1
ATOM 732 C CA . LEU A 1 95 ? -4.002 -7.836 6.051 1.00 95.31 95 LEU A CA 1
ATOM 733 C C . LEU A 1 95 ? -4.301 -9.206 6.675 1.00 95.31 95 LEU A C 1
ATOM 735 O O . LEU A 1 95 ? -5.315 -9.397 7.340 1.00 95.31 95 LEU A O 1
ATOM 739 N N . ARG A 1 96 ? -3.424 -10.194 6.482 1.00 93.94 96 ARG A N 1
ATOM 740 C CA . ARG A 1 96 ? -3.595 -11.514 7.113 1.00 93.94 96 ARG A CA 1
ATOM 741 C C . ARG A 1 96 ? -3.333 -11.489 8.614 1.00 93.94 96 ARG A C 1
ATOM 743 O O . ARG A 1 96 ? -3.858 -12.346 9.317 1.00 93.94 96 ARG A O 1
ATOM 750 N N . ALA A 1 97 ? -2.528 -10.542 9.084 1.00 93.25 97 ALA A N 1
ATOM 751 C CA . ALA A 1 97 ? -2.231 -10.338 10.495 1.00 93.25 97 ALA A CA 1
ATOM 752 C C . ALA A 1 97 ? -3.264 -9.442 11.203 1.00 93.25 97 ALA A C 1
ATOM 754 O O . ALA A 1 97 ? -3.076 -9.125 12.377 1.00 93.25 97 ALA A O 1
ATOM 755 N N . THR A 1 98 ? -4.333 -9.023 10.513 1.00 93.25 98 THR A N 1
ATOM 756 C CA . THR A 1 98 ? -5.339 -8.115 11.075 1.00 93.25 98 THR A CA 1
ATOM 757 C C . THR A 1 98 ? -6.123 -8.770 12.211 1.00 93.25 98 THR A C 1
ATOM 759 O O . THR A 1 98 ? -6.604 -9.902 12.095 1.00 93.25 98 THR A O 1
ATOM 762 N N . ILE A 1 99 ? -6.263 -8.036 13.313 1.00 90.75 99 ILE A N 1
ATOM 763 C CA . ILE A 1 99 ? -7.001 -8.453 14.504 1.00 90.75 99 ILE A CA 1
ATOM 764 C C . ILE A 1 99 ? -8.456 -8.007 14.370 1.00 90.75 99 ILE A C 1
ATOM 766 O O . ILE A 1 99 ? -8.735 -6.880 13.973 1.00 90.75 99 ILE A O 1
ATOM 770 N N . GLN A 1 100 ? -9.384 -8.879 14.754 1.00 84.00 100 GLN A N 1
ATOM 771 C CA . GLN A 1 100 ? -10.785 -8.526 14.957 1.00 84.00 100 GLN A CA 1
ATOM 772 C C . GLN A 1 100 ? -11.072 -8.505 16.456 1.00 84.00 100 GLN A C 1
ATOM 774 O O . GLN A 1 100 ? -10.732 -9.464 17.156 1.00 84.00 100 GLN A O 1
ATOM 779 N N . GLN A 1 101 ? -11.723 -7.454 16.962 1.00 74.19 101 GLN A N 1
ATOM 780 C CA . GLN A 1 101 ? -12.335 -7.545 18.284 1.00 74.19 101 GLN A CA 1
ATOM 781 C C . GLN A 1 101 ? -13.523 -8.502 18.225 1.00 74.19 101 GLN A C 1
ATOM 783 O O . GLN A 1 101 ? -14.545 -8.208 17.615 1.00 74.19 101 GLN A O 1
ATOM 788 N N . ASN A 1 102 ? -13.380 -9.654 18.874 1.00 67.56 102 ASN A N 1
ATOM 789 C CA . ASN A 1 102 ? -14.515 -10.499 19.197 1.00 67.56 102 ASN A CA 1
ATOM 790 C C . ASN A 1 102 ? -15.013 -10.086 20.583 1.00 67.56 102 ASN A C 1
ATOM 792 O O . ASN A 1 102 ? -14.356 -10.366 21.588 1.00 67.56 102 ASN A O 1
ATOM 796 N N . THR A 1 103 ? -16.138 -9.381 20.651 1.00 64.56 103 THR A N 1
ATOM 797 C CA . THR A 1 103 ? -16.815 -9.154 21.927 1.00 64.56 103 THR A CA 1
ATOM 798 C C . THR A 1 103 ? -17.438 -10.477 22.350 1.00 64.56 103 THR A C 1
ATOM 800 O O . THR A 1 103 ? -18.371 -10.955 21.708 1.00 64.56 103 THR A O 1
ATOM 803 N N . THR A 1 104 ? -16.910 -11.100 23.401 1.00 66.62 104 THR A N 1
ATOM 804 C CA . THR A 1 104 ? -17.527 -12.297 23.978 1.00 66.62 104 THR A CA 1
ATOM 805 C C . THR A 1 104 ? -18.962 -11.967 24.372 1.00 66.62 104 THR A C 1
ATOM 807 O O . THR A 1 104 ? -19.192 -11.049 25.159 1.00 66.62 104 THR A O 1
ATOM 810 N N . ASP A 1 105 ? -19.924 -12.698 23.816 1.00 67.31 105 ASP A N 1
ATOM 811 C CA . ASP A 1 105 ? -21.329 -12.501 24.141 1.00 67.31 105 ASP A CA 1
ATOM 812 C C . ASP A 1 105 ? -21.617 -13.039 25.551 1.00 67.31 105 ASP A C 1
ATOM 814 O O . ASP A 1 105 ? -21.696 -14.246 25.787 1.00 67.31 105 ASP A O 1
ATOM 818 N N . PHE A 1 106 ? -21.734 -12.128 26.515 1.00 74.81 106 PHE A N 1
ATOM 819 C CA . PHE A 1 106 ? -22.101 -12.457 27.890 1.00 74.81 106 PHE A CA 1
ATOM 820 C C . PHE A 1 106 ? -23.620 -12.561 28.083 1.00 74.81 106 PHE A C 1
ATOM 822 O O . PHE A 1 106 ? -24.053 -12.751 29.217 1.00 74.81 106 PHE A O 1
ATOM 829 N N . SER A 1 107 ? -24.442 -12.469 27.030 1.00 79.00 107 SER A N 1
ATOM 830 C CA . SER A 1 107 ? -25.905 -12.580 27.128 1.00 79.00 107 SER A CA 1
ATOM 831 C C . SER A 1 107 ? -26.345 -13.913 27.742 1.00 79.00 107 SER A C 1
ATOM 833 O O . SER A 1 107 ? -27.211 -13.936 28.615 1.00 79.00 107 SER A O 1
ATOM 835 N N . ALA A 1 108 ? -25.682 -15.015 27.379 1.00 79.12 108 ALA A N 1
ATOM 836 C CA . ALA A 1 108 ? -25.930 -16.331 27.962 1.00 79.12 108 ALA A CA 1
ATOM 837 C C . ALA A 1 108 ? -25.594 -16.353 29.462 1.00 79.12 108 ALA A C 1
ATOM 839 O O . ALA A 1 108 ? -26.397 -16.820 30.269 1.00 79.12 108 ALA A O 1
ATOM 840 N N . LEU A 1 109 ? -24.459 -15.769 29.860 1.00 81.75 109 LEU A N 1
ATOM 841 C CA . LEU A 1 109 ? -24.079 -15.642 31.268 1.00 81.75 109 LEU A CA 1
ATOM 842 C C . LEU A 1 109 ? -25.042 -14.723 32.034 1.00 81.75 109 LEU A C 1
ATOM 844 O O . LEU A 1 109 ? -25.410 -15.038 33.160 1.00 81.75 109 LEU A O 1
ATOM 848 N N . ALA A 1 110 ? -25.496 -13.629 31.421 1.00 82.44 110 ALA A N 1
ATOM 849 C CA . ALA A 1 110 ? -26.493 -12.727 31.986 1.00 82.44 110 ALA A CA 1
ATOM 850 C C . ALA A 1 110 ? -27.853 -13.421 32.152 1.00 82.44 110 ALA A C 1
ATOM 852 O O . ALA A 1 110 ? -28.508 -13.215 33.168 1.00 82.44 110 ALA A O 1
ATOM 853 N N . SER A 1 111 ? -28.244 -14.294 31.216 1.00 82.88 111 SER A N 1
ATOM 854 C CA . SER A 1 111 ? -29.463 -15.110 31.310 1.00 82.88 111 SER A CA 1
ATOM 855 C C . SER A 1 111 ? -29.371 -16.186 32.399 1.00 82.88 111 SER A C 1
ATOM 857 O O . SER A 1 111 ? -30.342 -16.452 33.099 1.00 82.88 111 SER A O 1
ATOM 859 N N . MET A 1 112 ? -28.184 -16.761 32.610 1.00 82.50 112 MET A N 1
ATOM 860 C CA . MET A 1 112 ? -27.928 -17.693 33.709 1.00 82.50 112 MET A CA 1
ATOM 861 C C . MET A 1 112 ? -27.866 -16.971 35.058 1.00 82.50 112 MET A C 1
ATOM 863 O O . MET A 1 112 ? -28.356 -17.495 36.053 1.00 82.50 112 MET A O 1
ATOM 867 N N . ALA A 1 113 ? -27.294 -15.766 35.100 1.00 80.94 113 ALA A N 1
ATOM 868 C CA . ALA A 1 113 ? -27.237 -14.932 36.295 1.00 80.94 113 ALA A CA 1
ATOM 869 C C . ALA A 1 113 ? -28.623 -14.396 36.680 1.00 80.94 113 ALA A C 1
ATOM 871 O O . ALA A 1 113 ? -28.960 -14.397 37.860 1.00 80.94 113 ALA A O 1
ATOM 872 N N . SER A 1 114 ? -29.456 -14.002 35.711 1.00 78.25 114 SER A N 1
ATOM 873 C CA . SER A 1 114 ? -30.847 -13.616 35.966 1.00 78.25 114 SER A CA 1
ATOM 874 C C . SER A 1 114 ? -31.708 -14.821 36.354 1.00 78.25 114 SER A C 1
ATOM 876 O O . SER A 1 114 ? -32.502 -14.712 37.284 1.00 78.25 114 SER A O 1
ATOM 878 N N . ALA A 1 115 ? -31.494 -15.997 35.754 1.00 74.50 115 ALA A N 1
ATOM 879 C CA . ALA A 1 115 ? -32.125 -17.240 36.201 1.00 74.50 115 ALA A CA 1
ATOM 880 C C . ALA A 1 115 ? -31.700 -17.624 37.633 1.00 74.50 115 ALA A C 1
ATOM 882 O O . ALA A 1 115 ? -32.540 -18.020 38.439 1.00 74.50 115 ALA A O 1
ATOM 883 N N . ALA A 1 116 ? -30.425 -17.445 37.994 1.00 68.38 116 ALA A N 1
ATOM 884 C CA . ALA A 1 116 ? -29.932 -17.658 39.356 1.00 68.38 116 ALA A CA 1
ATOM 885 C C . ALA A 1 116 ? -30.486 -16.621 40.352 1.00 68.38 116 ALA A C 1
ATOM 887 O O . ALA A 1 116 ? -30.804 -16.970 41.490 1.00 68.38 116 ALA A O 1
ATOM 888 N N . ALA A 1 117 ? -30.675 -15.371 39.919 1.00 63.72 117 ALA A N 1
ATOM 889 C CA . ALA A 1 117 ? -31.303 -14.315 40.711 1.00 63.72 117 ALA A CA 1
ATOM 890 C C . ALA A 1 117 ? -32.807 -14.545 40.948 1.00 63.72 117 ALA A C 1
ATOM 892 O O . ALA A 1 117 ? -33.344 -13.985 41.893 1.00 63.72 117 ALA A O 1
ATOM 893 N N . ILE A 1 118 ? -33.480 -15.380 40.146 1.00 60.50 118 ILE A N 1
ATOM 894 C CA . ILE A 1 118 ? -34.864 -15.827 40.400 1.00 60.50 118 ILE A CA 1
ATOM 895 C C . ILE A 1 118 ? -34.896 -16.976 41.425 1.00 60.50 118 ILE A C 1
ATOM 897 O O . ILE A 1 118 ? -35.853 -17.102 42.186 1.00 60.50 118 ILE A O 1
ATOM 901 N N . ILE A 1 119 ? -33.838 -17.791 41.501 1.00 56.59 119 ILE A N 1
ATOM 902 C CA . ILE A 1 119 ? -33.745 -18.924 42.439 1.00 56.59 119 ILE A CA 1
ATOM 903 C C . ILE A 1 119 ? -33.386 -18.455 43.861 1.00 56.59 119 ILE A C 1
ATOM 905 O O . ILE A 1 119 ? -33.875 -19.029 44.831 1.00 56.59 119 ILE A O 1
ATOM 909 N N . ALA A 1 120 ? -32.586 -17.392 44.004 1.00 53.69 120 ALA A N 1
ATOM 910 C CA . ALA A 1 120 ? -32.176 -16.862 45.309 1.00 53.69 120 ALA A CA 1
ATOM 911 C C . ALA A 1 120 ? -33.337 -16.346 46.203 1.00 53.69 120 ALA A C 1
ATOM 913 O O . ALA A 1 120 ? -33.396 -16.762 47.359 1.00 53.69 120 ALA A O 1
ATOM 914 N N . PRO A 1 121 ? -34.304 -15.531 45.729 1.00 52.66 121 PRO A N 1
ATOM 915 C CA . PRO A 1 121 ? -35.432 -15.096 46.555 1.00 52.66 121 PRO A CA 1
ATOM 916 C C . PRO A 1 121 ? -36.488 -16.196 46.748 1.00 52.66 121 PRO A C 1
ATOM 918 O O . PRO A 1 121 ? -37.257 -16.135 47.701 1.00 52.66 121 PRO A O 1
ATOM 921 N N . ALA A 1 122 ? -36.507 -17.251 45.921 1.00 47.69 122 ALA A N 1
ATOM 922 C CA . ALA A 1 122 ? -37.470 -18.348 46.065 1.00 47.69 122 ALA A CA 1
ATOM 923 C C . ALA A 1 122 ? -37.232 -19.225 47.314 1.00 47.69 122 ALA A C 1
ATOM 925 O O . ALA A 1 122 ? -38.141 -19.941 47.731 1.00 47.69 122 ALA A O 1
ATOM 926 N N . MET A 1 123 ? -36.047 -19.159 47.937 1.00 49.00 123 MET A N 1
ATOM 927 C CA . MET A 1 123 ? -35.768 -19.831 49.217 1.00 49.00 123 MET A CA 1
ATOM 928 C C . MET A 1 123 ? -35.932 -18.928 50.451 1.00 49.00 123 MET A C 1
ATOM 930 O O . MET A 1 123 ? -36.025 -19.456 51.554 1.00 49.00 123 MET A O 1
ATOM 934 N N . GLU A 1 124 ? -36.025 -17.604 50.288 1.00 42.72 124 GLU A N 1
ATOM 935 C CA . GLU A 1 124 ? -36.230 -16.642 51.391 1.00 42.72 124 GLU A CA 1
ATOM 936 C C . GLU A 1 124 ? -37.655 -16.048 51.406 1.00 42.72 124 GLU A C 1
ATOM 938 O O . GLU A 1 124 ? -37.991 -15.220 52.245 1.00 42.72 124 GLU A O 1
ATOM 943 N N . GLN A 1 125 ? -38.538 -16.494 50.506 1.00 41.34 125 GLN A N 1
ATOM 944 C CA . GLN A 1 125 ? -39.914 -15.992 50.387 1.00 41.34 125 GLN A CA 1
ATOM 945 C C . GLN A 1 125 ? -40.981 -17.052 50.703 1.00 41.34 125 GLN A C 1
ATOM 947 O O . GLN A 1 125 ? -42.103 -16.992 50.205 1.00 41.34 125 GLN A O 1
ATOM 952 N N . ALA A 1 126 ? -40.638 -18.015 51.565 1.00 44.56 126 ALA A N 1
ATOM 953 C CA . ALA A 1 126 ? -41.589 -18.952 52.169 1.00 44.56 126 ALA A CA 1
ATOM 954 C C . ALA A 1 126 ? -42.000 -18.575 53.611 1.00 44.56 126 ALA A C 1
ATOM 956 O O . ALA A 1 126 ? -42.844 -19.258 54.185 1.00 44.56 126 ALA A O 1
ATOM 957 N N . GLU A 1 127 ? -41.461 -17.493 54.196 1.00 39.41 127 GLU A N 1
ATOM 958 C CA . GLU A 1 127 ? -41.692 -17.159 55.616 1.00 39.41 127 GLU A CA 1
ATOM 959 C C . GLU A 1 127 ? -41.976 -15.669 55.899 1.00 39.41 127 GLU A C 1
ATOM 961 O O . GLU A 1 127 ? -41.711 -15.167 56.986 1.00 39.41 127 GLU A O 1
ATOM 966 N N . ALA A 1 128 ? -42.564 -14.943 54.944 1.00 41.12 128 ALA A N 1
ATOM 967 C CA . ALA A 1 128 ? -43.076 -13.590 55.197 1.00 41.12 128 ALA A CA 1
ATOM 968 C C . ALA A 1 128 ? -44.279 -13.254 54.301 1.00 41.12 128 ALA A C 1
ATOM 970 O O . ALA A 1 128 ? -44.268 -12.299 53.530 1.00 41.12 128 ALA A O 1
ATOM 971 N N . ALA A 1 129 ? -45.337 -14.063 54.393 1.00 43.41 129 ALA A N 1
ATOM 972 C CA . ALA A 1 129 ? -46.667 -13.717 53.892 1.00 43.41 129 ALA A CA 1
ATOM 973 C C . ALA A 1 129 ? -47.566 -13.307 55.067 1.00 43.41 129 ALA A C 1
ATOM 975 O O . ALA A 1 129 ? -48.543 -13.978 55.389 1.00 43.41 129 ALA A O 1
ATOM 976 N N . ALA A 1 130 ? -47.195 -12.220 55.737 1.00 44.66 130 ALA A N 1
ATOM 977 C CA . ALA A 1 130 ? -48.078 -11.445 56.594 1.00 44.66 130 ALA A CA 1
ATOM 978 C C . ALA A 1 130 ? -47.429 -10.079 56.817 1.00 44.66 130 ALA A C 1
ATOM 980 O O . ALA A 1 130 ? -46.404 -10.002 57.485 1.00 44.66 130 ALA A O 1
ATOM 981 N N . ASP A 1 131 ? -48.037 -9.046 56.238 1.00 35.62 131 ASP A N 1
ATOM 982 C CA . ASP A 1 131 ? -48.264 -7.723 56.836 1.00 35.62 131 ASP A CA 1
ATOM 983 C C . ASP A 1 131 ? -48.007 -6.563 55.863 1.00 35.62 131 ASP A C 1
ATOM 985 O O . ASP A 1 131 ? -47.073 -6.578 55.065 1.00 35.62 131 ASP A O 1
ATOM 989 N N . GLY A 1 132 ? -48.855 -5.542 55.980 1.00 37.69 132 GLY A N 1
ATOM 990 C CA . GLY A 1 132 ? -48.514 -4.178 55.585 1.00 37.69 132 GLY A CA 1
ATOM 991 C C . GLY A 1 132 ? -48.850 -3.757 54.160 1.00 37.69 132 GLY A C 1
ATOM 992 O O . GLY A 1 132 ? -48.006 -3.768 53.271 1.00 37.69 132 GLY A O 1
ATOM 993 N N . ALA A 1 133 ? -50.080 -3.280 53.988 1.00 40.38 133 ALA A N 1
ATOM 994 C CA . ALA A 1 133 ? -50.448 -2.337 52.940 1.00 40.38 133 ALA A CA 1
ATOM 995 C C . ALA A 1 133 ? -49.749 -0.967 53.117 1.00 40.38 133 ALA A C 1
ATOM 997 O O . ALA A 1 133 ? -49.272 -0.639 54.201 1.00 40.38 133 ALA A O 1
ATOM 998 N N . ASP A 1 134 ? -49.812 -0.172 52.044 1.00 38.94 134 ASP A N 1
ATOM 999 C CA . ASP A 1 134 ? -49.457 1.248 51.891 1.00 38.94 134 ASP A CA 1
ATOM 1000 C C . ASP A 1 134 ? -47.974 1.636 51.813 1.00 38.94 134 ASP A C 1
ATOM 1002 O O . ASP A 1 134 ? -47.255 1.689 52.802 1.00 38.94 134 ASP A O 1
ATOM 1006 N N . THR A 1 135 ? -47.566 2.082 50.618 1.00 38.09 135 THR A N 1
ATOM 1007 C CA . THR A 1 135 ? -46.764 3.307 50.453 1.00 38.09 135 THR A CA 1
ATOM 1008 C C . THR A 1 135 ? -47.007 3.923 49.070 1.00 38.09 135 THR A C 1
ATOM 1010 O O . THR A 1 135 ? -46.516 3.453 48.046 1.00 38.09 135 THR A O 1
ATOM 1013 N N . ASP A 1 136 ? -47.770 5.016 49.069 1.00 37.34 136 ASP A N 1
ATOM 1014 C CA . ASP A 1 136 ? -47.716 6.075 48.061 1.00 37.34 136 ASP A CA 1
ATOM 1015 C C . ASP A 1 136 ? -46.291 6.648 47.985 1.00 37.34 136 ASP A C 1
ATOM 1017 O O . ASP A 1 136 ? -45.744 7.085 49.000 1.00 37.34 136 ASP A O 1
ATOM 1021 N N . ALA A 1 137 ? -45.709 6.732 46.786 1.00 42.78 137 ALA A N 1
ATOM 1022 C CA . ALA A 1 137 ? -44.610 7.657 46.508 1.00 42.78 137 ALA A CA 1
ATOM 1023 C C . ALA A 1 137 ? -44.524 7.997 45.015 1.00 42.78 137 ALA A C 1
ATOM 1025 O O . ALA A 1 137 ? -44.380 7.143 44.142 1.00 42.78 137 ALA A O 1
ATOM 1026 N N . ALA A 1 138 ? -44.624 9.294 44.757 1.00 38.28 138 ALA A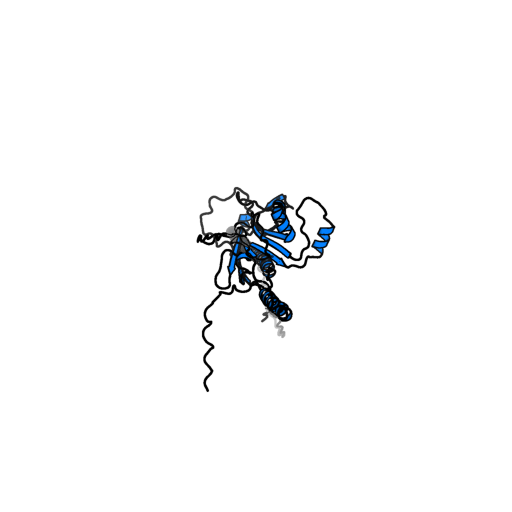 N 1
ATOM 1027 C CA . ALA A 1 138 ? -44.657 9.934 43.460 1.00 38.28 138 ALA A CA 1
ATOM 1028 C C . ALA A 1 138 ? -43.275 10.105 42.798 1.00 38.28 138 ALA A C 1
ATOM 1030 O O . ALA A 1 138 ? -42.258 10.235 43.470 1.00 38.28 138 ALA A O 1
ATOM 1031 N N . ALA A 1 139 ? -43.341 10.284 41.473 1.00 41.09 139 ALA A N 1
ATOM 1032 C CA . ALA A 1 139 ? -42.509 11.143 40.620 1.00 41.09 139 ALA A CA 1
ATOM 1033 C C . ALA A 1 139 ? -41.006 10.831 40.426 1.00 41.09 139 ALA A C 1
ATOM 1035 O O . ALA A 1 139 ? -40.191 10.902 41.336 1.00 41.09 139 ALA A O 1
ATOM 1036 N N . GLY A 1 140 ? -40.619 10.692 39.152 1.00 37.06 140 GLY A N 1
ATOM 1037 C CA . GLY A 1 140 ? -39.238 10.836 38.680 1.00 37.06 140 GLY A CA 1
ATOM 1038 C C . GLY A 1 140 ? -39.137 10.540 37.184 1.00 37.06 140 GLY A C 1
ATOM 1039 O O . GLY A 1 140 ? -39.262 9.391 36.783 1.00 37.06 140 GLY A O 1
ATOM 1040 N N . GLY A 1 141 ? -39.011 11.575 36.349 1.00 34.69 141 GLY A N 1
ATOM 1041 C CA . GLY A 1 141 ? -39.175 11.481 34.895 1.00 34.69 141 GLY A CA 1
ATOM 1042 C C . GLY A 1 141 ? -37.919 11.232 34.048 1.00 34.69 141 GLY A C 1
ATOM 1043 O O . GLY A 1 141 ? -36.795 11.320 34.534 1.00 34.69 141 GLY A O 1
ATOM 1044 N N . THR A 1 142 ? -38.198 11.126 32.734 1.00 34.75 142 THR A N 1
ATOM 1045 C CA . THR A 1 142 ? -37.347 11.482 31.563 1.00 34.75 142 THR A CA 1
ATOM 1046 C C . THR A 1 142 ? -36.312 10.417 31.139 1.00 34.75 142 THR A C 1
ATOM 1048 O O . THR A 1 142 ? -35.810 9.733 32.024 1.00 34.75 142 THR A O 1
ATOM 1051 N N . PRO A 1 143 ? -35.914 10.260 29.844 1.00 46.84 143 PRO A N 1
ATOM 1052 C CA . PRO A 1 143 ? -36.181 11.035 28.606 1.00 46.84 143 PRO A CA 1
ATOM 1053 C C . PRO A 1 143 ? -36.958 10.237 27.532 1.00 46.84 143 PRO A C 1
ATOM 1055 O O . PRO A 1 143 ? -37.044 9.022 27.586 1.00 46.84 143 PRO A O 1
ATOM 1058 N N . GLY A 1 144 ? -37.632 10.840 26.549 1.00 36.47 144 GLY A N 1
ATOM 1059 C CA . GLY A 1 144 ? -37.078 11.772 25.561 1.00 36.47 144 GLY A CA 1
ATOM 1060 C C . GLY A 1 144 ? -36.637 10.993 24.315 1.00 36.47 144 GLY A C 1
ATOM 1061 O O . GLY A 1 144 ? -35.449 10.866 24.049 1.00 36.47 144 GLY A O 1
ATOM 1062 N N . SER A 1 145 ? -37.608 10.429 23.590 1.00 42.56 145 SER A N 1
ATOM 1063 C CA . SER A 1 145 ? -37.401 9.674 22.351 1.00 42.56 145 SER A CA 1
ATOM 1064 C C . SER A 1 145 ? -37.047 10.638 21.217 1.00 42.56 145 SER A C 1
ATOM 1066 O O . SER A 1 145 ? -37.916 11.339 20.698 1.00 42.56 145 SER A O 1
ATOM 1068 N N . ALA A 1 146 ? -35.768 10.700 20.850 1.00 39.88 146 ALA A N 1
ATOM 1069 C CA . ALA A 1 146 ? -35.315 11.416 19.666 1.00 39.88 146 ALA A CA 1
ATOM 1070 C C . ALA A 1 146 ? -35.491 10.518 18.436 1.00 39.88 146 ALA A C 1
ATOM 1072 O O . ALA A 1 146 ? -34.663 9.668 18.120 1.00 39.88 146 ALA A O 1
ATOM 1073 N N . THR A 1 147 ? -36.610 10.718 17.752 1.00 34.84 147 THR A N 1
ATOM 1074 C CA . THR A 1 147 ? -36.845 10.234 16.397 1.00 34.84 147 THR A CA 1
ATOM 1075 C C . THR A 1 147 ? -36.078 11.138 15.433 1.00 34.84 147 THR A C 1
ATOM 1077 O O . THR A 1 147 ? -36.476 12.278 15.205 1.00 34.84 147 THR A O 1
ATOM 1080 N N . SER A 1 148 ? -34.994 10.642 14.842 1.00 38.22 148 SER A N 1
ATOM 1081 C CA . SER A 1 148 ? -34.377 11.254 13.661 1.00 38.22 148 SER A CA 1
ATOM 1082 C C . SER A 1 148 ? -34.113 10.179 12.614 1.00 38.22 148 SER A C 1
ATOM 1084 O O . SER A 1 148 ? -32.991 9.723 12.417 1.00 38.22 148 SER A O 1
ATOM 1086 N N . ALA A 1 149 ? -35.191 9.761 11.952 1.00 43.78 149 ALA A N 1
ATOM 1087 C CA . ALA A 1 149 ? -35.128 9.056 10.684 1.00 43.78 149 ALA A CA 1
ATOM 1088 C C . ALA A 1 149 ? -34.882 10.094 9.579 1.00 43.78 149 ALA A C 1
ATOM 1090 O O . ALA A 1 149 ? -35.813 10.714 9.068 1.00 43.78 149 ALA A O 1
ATOM 1091 N N . GLY A 1 150 ? -33.609 10.315 9.260 1.00 36.50 150 GLY A N 1
ATOM 1092 C CA . GLY A 1 150 ? -33.173 10.988 8.044 1.00 36.50 150 GLY A CA 1
ATOM 1093 C C . GLY A 1 150 ? -32.434 9.969 7.191 1.00 36.50 150 GLY A C 1
ATOM 1094 O O . GLY A 1 150 ? -31.284 9.660 7.475 1.00 36.50 150 GLY A O 1
ATOM 1095 N N . GLY A 1 151 ? -33.114 9.419 6.185 1.00 46.25 151 GLY A N 1
ATOM 1096 C CA . GLY A 1 151 ? -32.472 8.639 5.133 1.00 46.25 151 GLY A CA 1
ATOM 1097 C C . GLY A 1 151 ? -31.563 9.556 4.325 1.00 46.25 151 GLY A C 1
ATOM 1098 O O . GLY A 1 151 ? -32.045 10.361 3.532 1.00 46.25 151 GLY A O 1
ATOM 1099 N N . GLY A 1 152 ? -30.264 9.457 4.578 1.00 34.69 152 GLY A N 1
ATOM 1100 C CA . GLY A 1 152 ? -29.206 10.010 3.748 1.00 34.69 152 GLY A CA 1
ATOM 1101 C C . GLY A 1 152 ? -28.383 8.849 3.217 1.00 34.69 152 GLY A C 1
ATOM 1102 O O . GLY A 1 152 ? -28.045 7.940 3.972 1.00 34.69 152 GLY A O 1
ATOM 1103 N N . GLU A 1 153 ? -28.129 8.859 1.915 1.00 44.12 153 GLU A N 1
ATOM 1104 C CA . GLU A 1 153 ? -27.193 7.969 1.227 1.00 44.12 153 GLU A CA 1
ATOM 1105 C C . GLU A 1 153 ? -25.915 7.822 2.062 1.00 44.12 153 GLU A C 1
ATOM 1107 O O . GLU A 1 153 ? -25.407 8.830 2.551 1.00 44.12 153 GLU A O 1
ATOM 1112 N N . GLY A 1 154 ? -25.467 6.575 2.274 1.00 45.50 154 GLY A N 1
ATOM 1113 C CA . GLY A 1 154 ? -24.433 6.196 3.244 1.00 45.50 154 GLY A CA 1
ATOM 1114 C C . GLY A 1 154 ? -23.290 7.203 3.312 1.00 45.50 154 GLY A C 1
ATOM 1115 O O . GLY A 1 154 ? -22.423 7.233 2.442 1.00 45.50 154 GLY A O 1
ATOM 1116 N N . ALA A 1 155 ? -23.337 8.062 4.329 1.00 52.00 155 ALA A N 1
ATOM 1117 C CA . ALA A 1 155 ? -22.283 9.018 4.588 1.00 52.00 155 ALA A CA 1
ATOM 1118 C C . ALA A 1 155 ? -21.064 8.224 5.055 1.00 52.00 155 ALA A C 1
ATOM 1120 O O . ALA A 1 155 ? -21.162 7.492 6.036 1.00 52.00 155 ALA A O 1
ATOM 1121 N N . ALA A 1 156 ? -19.950 8.363 4.338 1.00 59.69 156 ALA A N 1
ATOM 1122 C CA . ALA A 1 156 ? -18.686 7.748 4.719 1.00 59.69 156 ALA A CA 1
ATOM 1123 C C . ALA A 1 156 ? -18.348 8.087 6.181 1.00 59.69 156 ALA A C 1
ATOM 1125 O O . ALA A 1 156 ? -18.488 9.242 6.610 1.00 59.69 156 ALA A O 1
ATOM 1126 N N . SER A 1 157 ? -17.929 7.077 6.942 1.00 69.19 157 SER A N 1
ATOM 1127 C CA . SER A 1 157 ? -17.635 7.216 8.370 1.00 69.19 157 SER A CA 1
ATOM 1128 C C . SER A 1 157 ? -16.480 8.203 8.593 1.00 69.19 157 SER A C 1
ATOM 1130 O O . SER A 1 157 ? -15.539 8.310 7.804 1.00 69.19 157 SER A O 1
ATOM 1132 N N . SER A 1 158 ? -16.493 8.958 9.695 1.00 72.75 158 SER A N 1
ATOM 1133 C CA . SER A 1 158 ? -15.407 9.913 9.995 1.00 72.75 158 SER A CA 1
ATOM 1134 C C . SER A 1 158 ? -14.033 9.236 10.140 1.00 72.75 158 SER A C 1
ATOM 1136 O O . SER A 1 158 ? -12.991 9.881 9.993 1.00 72.75 158 SER A O 1
ATOM 1138 N N . THR A 1 159 ? -14.034 7.927 10.390 1.00 72.81 159 THR A N 1
ATOM 1139 C CA . THR A 1 159 ? -12.861 7.054 10.506 1.00 72.81 159 THR A CA 1
ATOM 1140 C C . THR A 1 159 ? -12.290 6.598 9.158 1.00 72.81 159 THR A C 1
ATOM 1142 O O . THR A 1 159 ? -11.156 6.123 9.125 1.00 72.81 159 THR A O 1
ATOM 1145 N N . THR A 1 160 ? -13.031 6.741 8.057 1.00 80.12 160 THR A N 1
ATOM 1146 C CA . THR A 1 160 ? -12.675 6.216 6.726 1.00 80.12 160 THR A CA 1
ATOM 1147 C C . THR A 1 160 ? -12.504 7.316 5.678 1.00 80.12 160 THR A C 1
ATOM 1149 O O . THR A 1 160 ? -11.843 7.074 4.677 1.00 80.12 160 THR A O 1
ATOM 1152 N N . VAL A 1 161 ? -13.032 8.532 5.877 1.00 81.00 161 VAL A N 1
ATOM 1153 C CA . VAL A 1 161 ? -13.020 9.604 4.852 1.00 81.00 161 VAL A CA 1
ATOM 1154 C C . VAL A 1 161 ? -11.615 10.079 4.453 1.00 81.00 161 VAL A C 1
ATOM 1156 O O . VAL A 1 161 ? -11.350 10.265 3.268 1.00 81.00 161 VAL A O 1
ATOM 1159 N N . ASN A 1 162 ? -10.722 10.327 5.414 1.00 79.56 162 ASN A N 1
ATOM 1160 C CA . ASN A 1 162 ? -9.365 10.823 5.139 1.00 79.56 162 ASN A CA 1
ATOM 1161 C C . ASN A 1 162 ? -8.408 10.377 6.246 1.00 79.56 162 ASN A C 1
ATOM 1163 O O . ASN A 1 162 ? -8.060 11.145 7.129 1.00 79.56 162 ASN A O 1
ATOM 1167 N N . ILE A 1 163 ? -8.004 9.121 6.234 1.00 81.56 163 ILE A N 1
ATOM 1168 C CA . ILE A 1 163 ? -7.127 8.478 7.214 1.00 81.56 163 ILE A CA 1
ATOM 1169 C C . ILE A 1 163 ? -5.746 9.155 7.285 1.00 81.56 163 ILE A C 1
ATOM 1171 O O . ILE A 1 163 ? -5.128 9.204 8.357 1.00 81.56 163 ILE A O 1
ATOM 1175 N N . ALA A 1 164 ? -5.235 9.690 6.170 1.00 77.31 164 ALA A N 1
ATOM 1176 C CA . ALA A 1 164 ? -3.931 10.352 6.157 1.00 77.31 164 ALA A CA 1
ATOM 1177 C C . ALA A 1 164 ? -3.928 11.651 6.984 1.00 77.31 164 ALA A C 1
ATOM 1179 O O . ALA A 1 164 ? -2.977 11.893 7.739 1.00 77.31 164 ALA A O 1
ATOM 1180 N N . ALA A 1 165 ? -4.991 12.456 6.876 1.00 71.12 165 ALA A N 1
ATOM 1181 C CA . ALA A 1 165 ? -5.128 13.752 7.543 1.00 71.12 165 ALA A CA 1
ATOM 1182 C C . ALA A 1 165 ? -6.081 13.749 8.755 1.00 71.12 165 ALA A C 1
ATOM 1184 O O . ALA A 1 165 ? -6.117 14.734 9.495 1.00 71.12 165 ALA A O 1
ATOM 1185 N N . SER A 1 166 ? -6.851 12.680 8.968 1.00 67.44 166 SER A N 1
ATOM 1186 C CA . SER A 1 166 ? -7.864 12.599 10.023 1.00 67.44 166 SER A CA 1
ATOM 1187 C C . SER A 1 166 ? -7.224 12.572 11.405 1.00 67.44 166 SER A C 1
ATOM 1189 O O . SER A 1 166 ? -6.237 11.881 11.656 1.00 67.44 166 SER A O 1
ATOM 1191 N N . SER A 1 167 ? -7.824 13.337 12.315 1.00 61.25 167 SER A N 1
ATOM 1192 C CA . SER A 1 167 ? -7.503 13.372 13.741 1.00 61.25 167 SER A CA 1
ATOM 1193 C C . SER A 1 167 ? -8.272 12.326 14.554 1.00 61.25 167 SER A C 1
ATOM 1195 O O . SER A 1 167 ? -7.992 12.158 15.741 1.00 61.25 167 SER A O 1
ATOM 1197 N N . THR A 1 168 ? -9.231 11.619 13.949 1.00 66.50 168 THR A N 1
ATOM 1198 C CA . THR A 1 168 ? -10.080 10.639 14.636 1.00 66.50 168 THR A CA 1
ATOM 1199 C C . THR A 1 168 ? -9.616 9.222 14.332 1.00 66.50 168 THR A C 1
ATOM 1201 O O . THR A 1 168 ? -9.852 8.696 13.247 1.00 66.50 168 THR A O 1
ATOM 1204 N N . VAL A 1 169 ? -8.961 8.599 15.312 1.00 76.75 169 VAL A N 1
ATOM 1205 C CA . VAL A 1 169 ? -8.517 7.203 15.233 1.00 76.75 169 VAL A CA 1
ATOM 1206 C C . VAL A 1 169 ? -9.617 6.292 15.800 1.00 76.75 169 VAL A C 1
ATOM 1208 O O . VAL A 1 169 ? -10.132 6.579 16.884 1.00 76.75 169 VAL A O 1
ATOM 1211 N N . PRO A 1 170 ? -9.967 5.184 15.122 1.00 83.38 170 PRO A N 1
ATOM 1212 C CA . PRO A 1 170 ? -10.923 4.204 15.625 1.00 83.38 170 PRO A CA 1
ATOM 1213 C C . PRO A 1 170 ? -10.536 3.640 16.997 1.00 83.38 170 PRO A C 1
ATOM 1215 O O . PRO A 1 170 ? -9.435 3.119 17.191 1.00 83.38 170 PRO A O 1
ATOM 1218 N N . THR A 1 171 ? -11.464 3.690 17.953 1.00 83.56 171 THR A N 1
ATOM 1219 C CA . THR A 1 171 ? -11.267 3.154 19.313 1.00 83.56 171 THR A CA 1
ATOM 1220 C C . THR A 1 171 ? -11.293 1.627 19.350 1.00 83.56 171 THR A C 1
ATOM 1222 O O . THR A 1 171 ? -10.625 1.016 20.190 1.00 83.56 171 THR A O 1
ATOM 1225 N N . VAL A 1 172 ? -11.984 1.007 18.394 1.00 88.69 172 VAL A N 1
ATOM 1226 C CA . VAL A 1 172 ? -12.054 -0.444 18.201 1.00 88.69 172 VAL A CA 1
ATOM 1227 C C . VAL A 1 172 ? -10.930 -0.899 17.246 1.00 88.69 172 VAL A C 1
ATOM 1229 O O . VAL A 1 172 ? -10.661 -0.227 16.253 1.00 88.69 172 VAL A O 1
ATOM 1232 N N . PRO A 1 173 ? -10.170 -1.958 17.577 1.00 90.75 173 PRO A N 1
ATOM 1233 C CA . PRO A 1 173 ? -9.246 -2.627 16.678 1.00 90.75 173 PRO A CA 1
ATOM 1234 C C . PRO A 1 173 ? -9.981 -3.314 15.535 1.00 90.75 173 PRO A C 1
ATOM 1236 O O . PRO A 1 173 ? -10.937 -4.061 15.766 1.00 90.75 173 PRO A O 1
ATOM 1239 N N . GLY A 1 174 ? -9.492 -3.111 14.318 1.00 92.25 174 GLY A N 1
ATOM 1240 C CA . GLY A 1 174 ? -10.108 -3.688 13.133 1.00 92.25 174 GLY A CA 1
ATOM 1241 C C . GLY A 1 174 ? -9.476 -3.187 11.846 1.00 92.25 174 GLY A C 1
ATOM 1242 O O . GLY A 1 174 ? -8.291 -2.851 11.807 1.00 92.25 174 GLY A O 1
ATOM 1243 N N . LEU A 1 175 ? -10.288 -3.158 10.794 1.00 93.81 175 LEU A N 1
ATOM 1244 C CA . LEU A 1 175 ? -9.939 -2.631 9.486 1.00 93.81 175 LEU A CA 1
ATOM 1245 C C . LEU A 1 175 ? -10.853 -1.445 9.164 1.00 93.81 175 LEU A C 1
ATOM 1247 O O . LEU A 1 175 ? -12.073 -1.536 9.278 1.00 93.81 175 LEU A O 1
ATOM 1251 N N . TYR A 1 176 ? -10.242 -0.340 8.756 1.00 93.94 176 TYR A N 1
ATOM 1252 C CA . TYR A 1 176 ? -10.898 0.924 8.450 1.00 93.94 176 TYR A CA 1
ATOM 1253 C C . TYR A 1 176 ? -10.286 1.472 7.171 1.00 93.94 176 TYR A C 1
ATOM 1255 O O . TYR A 1 176 ? -9.078 1.684 7.110 1.00 93.94 176 TYR A O 1
ATOM 1263 N N . GLY A 1 177 ? -11.073 1.676 6.127 1.00 93.69 177 GLY A N 1
ATOM 1264 C CA . GLY A 1 177 ? -10.510 2.090 4.850 1.00 93.69 177 GLY A CA 1
ATOM 1265 C C . GLY A 1 177 ? -11.545 2.577 3.860 1.00 93.69 177 GLY A C 1
ATOM 1266 O O . GLY A 1 177 ? -12.697 2.153 3.886 1.00 93.69 177 GLY A O 1
ATOM 1267 N N . ASN A 1 178 ? -11.092 3.445 2.963 1.00 94.00 178 ASN A N 1
ATOM 1268 C CA . ASN A 1 178 ? -11.804 3.843 1.755 1.00 94.00 178 ASN A CA 1
ATOM 1269 C C . ASN A 1 178 ? -11.096 3.234 0.530 1.00 94.00 178 ASN A C 1
ATOM 1271 O O . ASN A 1 178 ? -10.287 2.309 0.668 1.00 94.00 178 ASN A O 1
ATOM 1275 N N . GLN A 1 179 ? -11.397 3.733 -0.672 1.00 94.44 179 GLN A N 1
ATOM 1276 C CA . GLN A 1 179 ? -10.779 3.235 -1.896 1.00 94.44 179 GLN A CA 1
ATOM 1277 C C . GLN A 1 179 ? -9.278 3.538 -1.964 1.00 94.44 179 GLN A C 1
ATOM 1279 O O . GLN A 1 179 ? -8.557 2.719 -2.498 1.00 94.44 179 GLN A O 1
ATOM 1284 N N . TYR A 1 180 ? -8.776 4.651 -1.439 1.00 93.62 180 TYR A N 1
ATOM 1285 C CA . TYR A 1 180 ? -7.383 5.091 -1.628 1.00 93.62 180 TYR A CA 1
ATOM 1286 C C . TYR A 1 180 ? -6.511 4.970 -0.375 1.00 93.62 180 TYR A C 1
ATOM 1288 O O . TYR A 1 180 ? -5.284 5.059 -0.446 1.00 93.62 180 TYR A O 1
ATOM 1296 N N . GLU A 1 181 ? -7.135 4.764 0.780 1.00 93.75 181 GLU A N 1
ATOM 1297 C CA . GLU A 1 181 ? -6.473 4.723 2.072 1.00 93.75 181 GLU A CA 1
ATOM 1298 C C . GLU A 1 181 ? -6.994 3.557 2.900 1.00 93.75 181 GLU A C 1
ATOM 1300 O O . GLU A 1 181 ? -8.187 3.249 2.910 1.00 93.75 181 GLU A O 1
ATOM 1305 N N . LEU A 1 182 ? -6.085 2.924 3.631 1.00 94.88 182 LEU A N 1
ATOM 1306 C CA . LEU A 1 182 ? -6.385 1.764 4.451 1.00 94.88 182 LEU A CA 1
ATOM 1307 C C . LEU A 1 182 ? -5.634 1.865 5.773 1.00 94.88 182 LEU A C 1
ATOM 1309 O O . LEU A 1 182 ? -4.412 1.977 5.789 1.00 94.88 182 LEU A O 1
ATOM 1313 N N . GLN A 1 183 ? -6.353 1.749 6.878 1.00 94.38 183 GLN A N 1
ATOM 1314 C CA . GLN A 1 183 ? -5.828 1.595 8.224 1.00 94.38 183 GLN A CA 1
ATOM 1315 C C . GLN A 1 183 ? -6.294 0.267 8.811 1.00 94.38 183 GLN A C 1
ATOM 1317 O O . GLN A 1 183 ? -7.454 -0.117 8.706 1.00 94.38 183 GLN A O 1
ATOM 1322 N N . LEU A 1 184 ? -5.385 -0.446 9.459 1.00 94.50 184 LEU A N 1
ATOM 1323 C CA . LEU A 1 184 ? -5.696 -1.721 10.085 1.00 94.50 184 LEU A CA 1
ATOM 1324 C C . LEU A 1 184 ? -4.804 -1.982 11.295 1.00 94.50 184 LEU A C 1
ATOM 1326 O O . LEU A 1 184 ? -3.673 -1.496 11.372 1.00 94.50 184 LEU A O 1
ATOM 1330 N N . ASP A 1 185 ? -5.303 -2.781 12.228 1.00 94.62 185 ASP A N 1
ATOM 1331 C CA . ASP A 1 185 ? -4.542 -3.201 13.401 1.00 94.62 185 ASP A CA 1
ATOM 1332 C C . ASP A 1 185 ? -4.016 -4.620 13.233 1.00 94.62 185 ASP A C 1
ATOM 1334 O O . ASP A 1 185 ? -4.785 -5.570 13.091 1.00 94.62 185 ASP A O 1
ATOM 1338 N N . VAL A 1 186 ? -2.693 -4.768 13.270 1.00 94.25 186 VAL A N 1
ATOM 1339 C CA . VAL A 1 186 ? -2.005 -6.049 13.095 1.00 94.25 186 VAL A CA 1
ATOM 1340 C C . VAL A 1 186 ? -1.509 -6.613 14.414 1.00 94.25 186 VAL A C 1
ATOM 1342 O O . VAL A 1 186 ? -0.967 -5.882 15.247 1.00 94.25 186 VAL A O 1
ATOM 1345 N N . SER A 1 187 ? -1.609 -7.935 14.558 1.00 93.12 187 SER A N 1
ATOM 1346 C CA . SER A 1 187 ? -0.888 -8.673 15.592 1.00 93.12 187 SER A CA 1
ATOM 1347 C C . SER A 1 187 ? 0.481 -9.073 15.068 1.00 93.12 187 SER A C 1
ATOM 1349 O O . SER A 1 187 ? 0.597 -9.768 14.054 1.00 93.12 187 SER A O 1
ATOM 1351 N N . ARG A 1 188 ? 1.542 -8.661 15.761 1.00 88.38 188 ARG A N 1
ATOM 1352 C CA . ARG A 1 188 ? 2.887 -9.178 15.500 1.00 88.38 188 ARG A CA 1
ATOM 1353 C C . ARG A 1 188 ? 3.686 -9.242 16.785 1.00 88.38 188 ARG A C 1
ATOM 1355 O O . ARG A 1 188 ? 3.646 -8.322 17.586 1.00 88.38 188 ARG A O 1
ATOM 1362 N N . LEU A 1 189 ? 4.488 -10.289 16.943 1.00 87.69 189 LEU A N 1
ATOM 1363 C CA . LEU A 1 189 ? 5.443 -10.336 18.045 1.00 87.69 189 LEU A CA 1
ATOM 1364 C C . LEU A 1 189 ? 6.494 -9.224 17.861 1.00 87.69 189 LEU A C 1
ATOM 1366 O O . LEU A 1 189 ? 7.074 -9.118 16.768 1.00 87.69 189 LEU A O 1
ATOM 1370 N N . PRO A 1 190 ? 6.752 -8.398 18.894 1.00 86.88 190 PRO A N 1
ATOM 1371 C CA . PRO A 1 190 ? 7.806 -7.397 18.833 1.00 86.88 190 PRO A CA 1
ATOM 1372 C C . PRO A 1 190 ? 9.166 -8.059 18.598 1.00 86.88 190 PRO A C 1
ATOM 1374 O O . PRO A 1 190 ? 9.464 -9.131 19.134 1.00 86.88 190 PRO A O 1
ATOM 1377 N N . ARG A 1 191 ? 10.007 -7.427 17.778 1.00 84.00 191 ARG A N 1
ATOM 1378 C CA . ARG A 1 191 ? 11.344 -7.963 17.470 1.00 84.00 191 ARG A CA 1
ATOM 1379 C C . ARG A 1 191 ? 12.323 -7.598 18.583 1.00 84.00 191 ARG A C 1
ATOM 1381 O O . ARG A 1 191 ? 12.202 -6.541 19.194 1.00 84.00 191 ARG A O 1
ATOM 1388 N N . VAL A 1 192 ? 13.347 -8.423 18.795 1.00 85.19 192 VAL A N 1
ATOM 1389 C CA . VAL A 1 192 ? 14.396 -8.161 19.804 1.00 85.19 192 VAL A CA 1
ATOM 1390 C C . VAL A 1 192 ? 15.060 -6.791 19.588 1.00 85.19 192 VAL A C 1
ATOM 1392 O O . VAL A 1 192 ? 15.279 -6.048 20.543 1.00 85.19 192 VAL A O 1
ATOM 1395 N N . ASP A 1 193 ? 15.279 -6.403 18.330 1.00 81.38 193 ASP A N 1
ATOM 1396 C CA . ASP A 1 193 ? 15.872 -5.108 17.973 1.00 81.38 193 ASP A CA 1
ATOM 1397 C C . ASP A 1 193 ? 15.003 -3.904 18.385 1.00 81.38 193 ASP A C 1
ATOM 1399 O O . ASP A 1 193 ? 15.531 -2.825 18.657 1.00 81.38 193 ASP A O 1
ATOM 1403 N N . GLU A 1 194 ? 13.673 -4.061 18.433 1.00 79.38 194 GL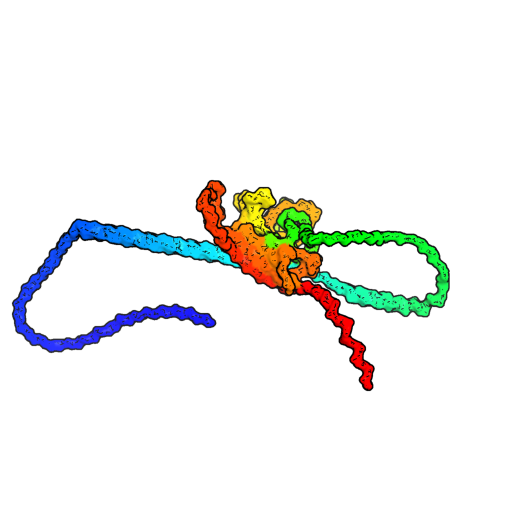U A N 1
ATOM 1404 C CA . GLU A 1 194 ? 12.748 -2.994 18.847 1.00 79.38 194 GLU A CA 1
ATOM 1405 C C . GLU A 1 194 ? 12.882 -2.723 20.349 1.00 79.38 194 GLU A C 1
ATOM 1407 O O . GLU A 1 194 ? 12.984 -1.566 20.762 1.00 79.38 194 GLU A O 1
ATOM 1412 N N . PHE A 1 195 ? 13.003 -3.781 21.157 1.00 76.81 195 PHE A N 1
ATOM 1413 C CA . PHE A 1 195 ? 13.286 -3.658 22.588 1.00 76.81 195 PHE A CA 1
ATOM 1414 C C . PHE A 1 195 ? 14.644 -2.999 22.846 1.00 76.81 195 PHE A C 1
ATOM 1416 O O . PHE A 1 195 ? 14.750 -2.095 23.677 1.00 76.81 195 PHE A O 1
ATOM 1423 N N . GLN A 1 196 ? 15.679 -3.391 22.097 1.00 76.31 196 GLN A N 1
ATOM 1424 C CA . GLN A 1 196 ? 17.009 -2.802 22.253 1.00 76.31 196 GLN A CA 1
ATOM 1425 C C . GLN A 1 196 ? 17.016 -1.305 21.894 1.00 76.31 196 GLN A C 1
ATOM 1427 O O . GLN A 1 196 ? 17.624 -0.495 22.601 1.00 76.31 196 GLN A O 1
ATOM 1432 N N . ARG A 1 197 ? 16.290 -0.903 20.841 1.00 66.56 197 ARG A N 1
ATOM 1433 C CA . ARG A 1 197 ? 16.144 0.511 20.449 1.00 66.56 197 ARG A CA 1
ATOM 1434 C C . ARG A 1 197 ? 15.412 1.347 21.494 1.00 66.56 197 ARG A C 1
ATOM 1436 O O . ARG A 1 197 ? 15.791 2.505 21.674 1.00 66.56 197 ARG A O 1
ATOM 1443 N N . MET A 1 198 ? 14.428 0.774 22.189 1.00 68.06 198 MET A N 1
ATOM 1444 C CA . MET A 1 198 ? 13.729 1.454 23.283 1.00 68.06 198 MET A CA 1
ATOM 1445 C C . MET A 1 198 ? 14.685 1.786 24.435 1.00 68.06 198 MET A C 1
ATOM 1447 O O . MET A 1 198 ? 14.680 2.908 24.932 1.00 68.06 198 MET A O 1
ATOM 1451 N N . THR A 1 199 ? 15.570 0.853 24.804 1.00 63.94 199 THR A N 1
ATOM 1452 C CA . THR A 1 199 ? 16.546 1.074 25.887 1.00 63.94 199 THR A CA 1
ATOM 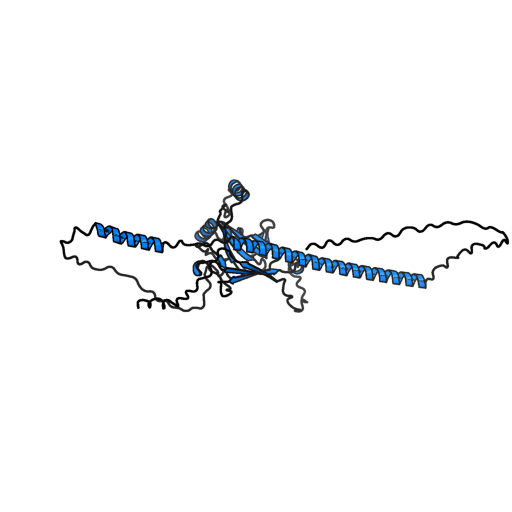1453 C C . THR A 1 199 ? 17.669 2.056 25.533 1.00 63.94 199 THR A C 1
ATOM 1455 O O . THR A 1 199 ? 18.241 2.670 26.429 1.00 63.94 199 THR A O 1
ATOM 1458 N N . ALA A 1 200 ? 17.991 2.224 24.245 1.00 63.03 200 ALA A N 1
ATOM 1459 C CA . ALA A 1 200 ? 19.126 3.036 23.796 1.00 63.03 200 ALA A CA 1
ATOM 1460 C C . ALA A 1 200 ? 18.775 4.504 23.480 1.00 63.03 200 ALA A C 1
ATOM 1462 O O . ALA A 1 200 ? 19.649 5.365 23.551 1.00 63.03 200 ALA A O 1
ATOM 1463 N N . ASN A 1 201 ? 17.522 4.803 23.116 1.00 57.38 201 ASN A N 1
ATOM 1464 C CA . ASN A 1 201 ? 17.109 6.117 22.612 1.00 57.38 201 ASN A CA 1
ATOM 1465 C C . ASN A 1 201 ? 16.037 6.765 23.501 1.00 57.38 201 ASN A C 1
ATOM 1467 O O . ASN A 1 201 ? 14.893 6.929 23.084 1.00 57.38 201 ASN A O 1
ATOM 1471 N N . VAL A 1 202 ? 16.412 7.188 24.709 1.00 55.91 202 VAL A N 1
ATOM 1472 C CA . VAL A 1 202 ? 15.600 8.108 25.527 1.00 55.91 202 VAL A CA 1
ATOM 1473 C C . VAL A 1 202 ? 15.880 9.540 25.057 1.00 55.91 202 VAL A C 1
ATOM 1475 O O . VAL A 1 202 ? 16.621 10.282 25.695 1.00 55.91 202 VAL A O 1
ATOM 1478 N N . ARG A 1 203 ? 15.379 9.923 23.876 1.00 51.69 203 ARG A N 1
ATOM 1479 C CA . ARG A 1 203 ? 15.470 11.313 23.393 1.00 51.69 203 ARG A CA 1
ATOM 1480 C C . ARG A 1 203 ? 14.059 11.877 23.213 1.00 51.69 203 ARG A C 1
ATOM 1482 O O . ARG A 1 203 ? 13.345 11.476 22.304 1.00 51.69 203 ARG A O 1
ATOM 1489 N N . GLU A 1 204 ? 13.701 12.802 24.101 1.00 52.94 204 GLU A N 1
ATOM 1490 C CA . GLU A 1 204 ? 12.355 13.284 24.485 1.00 52.94 204 GLU A CA 1
ATOM 1491 C C . GLU A 1 204 ? 11.454 13.928 23.407 1.00 52.94 204 GLU A C 1
ATOM 1493 O O . GLU A 1 204 ? 10.344 14.338 23.727 1.00 52.94 204 GLU A O 1
ATOM 1498 N N . ALA A 1 205 ? 11.868 14.047 22.141 1.00 51.06 205 ALA A N 1
ATOM 1499 C CA . ALA A 1 205 ? 11.226 14.992 21.210 1.00 51.06 205 ALA A CA 1
ATOM 1500 C C . ALA A 1 205 ? 10.362 14.388 20.080 1.00 51.06 205 ALA A C 1
ATOM 1502 O O . ALA A 1 205 ? 9.781 15.147 19.308 1.00 51.06 205 ALA A O 1
ATOM 1503 N N . ALA A 1 206 ? 10.260 13.062 19.944 1.00 63.28 206 ALA A N 1
ATOM 1504 C CA . ALA A 1 206 ? 9.442 12.417 18.906 1.00 63.28 206 ALA A CA 1
ATOM 1505 C C . ALA A 1 206 ? 8.495 11.378 19.522 1.00 63.28 206 ALA A C 1
ATOM 1507 O O . ALA A 1 206 ? 8.837 10.786 20.545 1.00 63.28 206 ALA A O 1
ATOM 1508 N N . LEU A 1 207 ? 7.330 11.133 18.899 1.00 67.81 207 LEU A N 1
ATOM 1509 C CA . LEU A 1 207 ? 6.468 10.005 19.278 1.00 67.81 207 LEU A CA 1
ATOM 1510 C C . LEU A 1 207 ? 7.299 8.722 19.230 1.00 67.81 207 LEU A C 1
ATOM 1512 O O . LEU A 1 207 ? 7.805 8.329 18.176 1.00 67.81 207 LEU A O 1
ATOM 1516 N N . GLN A 1 208 ? 7.488 8.109 20.393 1.00 73.06 208 GLN A N 1
ATOM 1517 C CA . GLN A 1 208 ? 8.320 6.928 20.526 1.00 73.06 208 GLN A CA 1
ATOM 1518 C C . GLN A 1 208 ? 7.489 5.691 20.192 1.00 73.06 208 GLN A C 1
ATOM 1520 O O . GLN A 1 208 ? 6.424 5.480 20.766 1.00 73.06 208 GLN A O 1
ATOM 1525 N N . ASP A 1 209 ? 7.981 4.869 19.266 1.00 76.75 209 ASP A N 1
ATOM 1526 C CA . ASP A 1 209 ? 7.364 3.573 19.001 1.00 76.75 209 ASP A CA 1
ATOM 1527 C C . ASP A 1 209 ? 7.655 2.626 20.169 1.00 76.75 209 ASP A C 1
ATOM 1529 O O . ASP A 1 209 ? 8.815 2.320 20.462 1.00 76.75 209 ASP A O 1
ATOM 1533 N N . ILE A 1 210 ? 6.599 2.184 20.848 1.00 83.69 210 ILE A N 1
ATOM 1534 C CA . ILE A 1 210 ? 6.682 1.225 21.948 1.00 83.69 210 ILE A CA 1
ATOM 1535 C C . ILE A 1 210 ? 6.646 -0.192 21.341 1.00 83.69 210 ILE A C 1
ATOM 1537 O O . ILE A 1 210 ? 5.852 -0.461 20.429 1.00 83.69 210 ILE A O 1
ATOM 1541 N N . PRO A 1 211 ? 7.514 -1.122 21.781 1.00 84.12 211 PRO A N 1
ATOM 1542 C CA . PRO A 1 211 ? 7.408 -2.521 21.392 1.00 84.12 211 PRO A CA 1
ATOM 1543 C C . PRO A 1 211 ? 6.098 -3.082 21.954 1.00 84.12 211 PRO A C 1
ATOM 1545 O O . PRO A 1 211 ? 5.925 -3.204 23.162 1.00 84.12 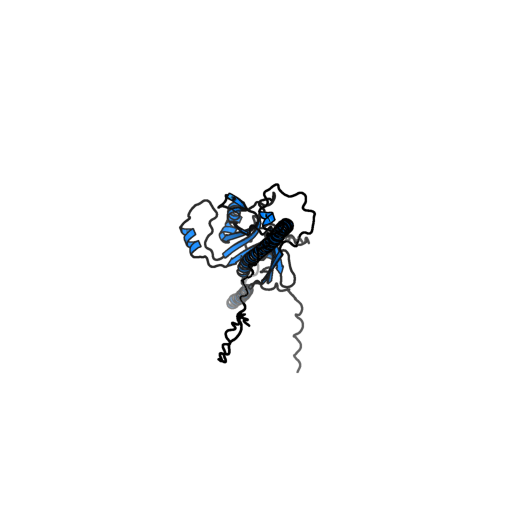211 PRO A O 1
ATOM 1548 N N . SER A 1 212 ? 5.173 -3.389 21.054 1.00 87.00 212 SER A N 1
ATOM 1549 C CA . SER A 1 212 ? 3.808 -3.803 21.359 1.00 87.00 212 SER A CA 1
ATOM 1550 C C . SER A 1 212 ? 3.378 -4.877 20.376 1.00 87.00 212 SER A C 1
ATOM 1552 O O . SER A 1 212 ? 3.833 -4.896 19.225 1.00 87.00 212 SER A O 1
ATOM 1554 N N . ASP A 1 213 ? 2.548 -5.790 20.861 1.00 89.25 213 ASP A N 1
ATOM 1555 C CA . ASP A 1 213 ? 1.993 -6.910 20.113 1.00 89.25 213 ASP A CA 1
ATOM 1556 C C . ASP A 1 213 ? 0.871 -6.492 19.152 1.00 89.25 213 ASP A C 1
ATOM 1558 O O . ASP A 1 213 ? 0.579 -7.227 18.205 1.00 89.25 213 ASP A O 1
ATOM 1562 N N . VAL A 1 214 ? 0.300 -5.298 19.353 1.00 92.31 214 VAL A N 1
ATOM 1563 C CA . VAL A 1 214 ? -0.706 -4.682 18.484 1.00 92.31 214 VAL A CA 1
ATOM 1564 C C . VAL A 1 214 ? -0.165 -3.388 17.887 1.00 92.31 214 VAL A C 1
ATOM 1566 O O . VAL A 1 214 ? 0.138 -2.426 18.595 1.00 92.31 214 VAL A O 1
ATOM 1569 N N . LYS A 1 215 ? -0.082 -3.338 16.555 1.00 92.00 215 LYS A N 1
ATOM 1570 C CA . LYS A 1 215 ? 0.352 -2.141 15.825 1.00 92.00 215 LYS A CA 1
ATOM 1571 C C . LYS A 1 215 ? -0.723 -1.662 14.869 1.00 92.00 215 LYS A C 1
ATOM 1573 O O . LYS A 1 215 ? -1.341 -2.470 14.186 1.00 92.00 215 LYS A O 1
ATOM 1578 N N . THR A 1 216 ? -0.879 -0.351 14.768 1.00 92.50 216 THR A N 1
ATOM 1579 C CA . THR A 1 216 ? -1.714 0.278 13.749 1.00 92.50 216 THR A CA 1
ATOM 1580 C C . THR A 1 216 ? -0.852 0.548 12.519 1.00 92.50 216 THR A C 1
ATOM 1582 O O . THR A 1 216 ? 0.174 1.233 12.595 1.00 92.50 216 THR A O 1
ATOM 1585 N N . VAL A 1 217 ? -1.255 -0.028 11.387 1.00 93.88 217 VAL A N 1
ATOM 1586 C CA . VAL A 1 217 ? -0.621 0.145 10.078 1.00 93.88 217 VAL A CA 1
ATOM 1587 C C . VAL A 1 217 ? -1.564 0.940 9.189 1.00 93.88 217 VAL A C 1
ATOM 1589 O O . VAL A 1 217 ? -2.730 0.581 9.062 1.00 93.88 217 VAL A O 1
ATOM 1592 N N . ALA A 1 218 ? -1.061 2.002 8.564 1.00 93.50 218 ALA A N 1
ATOM 1593 C CA . ALA A 1 218 ? -1.806 2.772 7.576 1.00 93.50 218 ALA A CA 1
ATOM 1594 C C . ALA A 1 218 ? -1.066 2.825 6.235 1.00 93.50 218 ALA A C 1
ATOM 1596 O O . ALA A 1 218 ? 0.156 3.000 6.203 1.00 93.50 218 ALA A O 1
ATOM 1597 N N . TYR A 1 219 ? -1.829 2.704 5.154 1.00 94.88 219 TYR A N 1
ATOM 1598 C CA . TYR A 1 219 ? -1.404 2.772 3.764 1.00 94.88 219 TYR A CA 1
ATOM 1599 C C . TYR A 1 219 ? -2.147 3.890 3.046 1.00 94.88 219 TYR A C 1
ATOM 1601 O O . TYR A 1 219 ? -3.367 3.986 3.149 1.00 94.88 219 TYR A O 1
ATOM 1609 N N . TYR A 1 220 ? -1.401 4.709 2.316 1.00 93.44 220 TYR A N 1
ATOM 1610 C CA . TYR A 1 220 ? -1.913 5.769 1.449 1.00 93.44 220 TYR A CA 1
ATOM 1611 C C . TYR A 1 220 ? -0.811 6.178 0.466 1.00 93.44 220 TYR A C 1
ATOM 1613 O O . TYR A 1 220 ? 0.368 5.914 0.710 1.00 93.44 220 TYR A O 1
ATOM 1621 N N . CYS A 1 221 ? -1.164 6.822 -0.643 1.00 91.25 221 CYS A N 1
ATOM 1622 C CA . CYS A 1 221 ? -0.180 7.413 -1.552 1.00 91.25 221 CYS A CA 1
ATOM 1623 C C . CYS A 1 221 ? 0.052 8.884 -1.188 1.00 91.25 221 CYS A C 1
ATOM 1625 O O . CYS A 1 221 ? -0.890 9.672 -1.120 1.00 91.25 221 CYS A O 1
ATOM 1627 N N . ALA A 1 222 ? 1.309 9.258 -0.955 1.00 88.44 222 ALA A N 1
ATOM 1628 C CA . ALA A 1 222 ? 1.710 10.650 -0.795 1.00 88.44 222 ALA A CA 1
ATOM 1629 C C . ALA A 1 222 ? 2.197 11.213 -2.129 1.00 88.44 222 ALA A C 1
ATOM 1631 O O . ALA A 1 222 ? 2.892 10.534 -2.885 1.00 88.44 222 ALA A O 1
ATOM 1632 N N . ASP A 1 223 ? 1.892 12.480 -2.391 1.00 84.56 223 ASP A N 1
ATOM 1633 C CA . ASP A 1 223 ? 2.379 13.182 -3.572 1.00 84.56 223 ASP A CA 1
ATOM 1634 C C . ASP A 1 223 ? 3.113 14.456 -3.152 1.00 84.56 223 ASP A C 1
ATOM 1636 O O . ASP A 1 223 ? 2.500 15.447 -2.777 1.00 84.56 223 ASP A O 1
ATOM 1640 N N . ALA A 1 224 ? 4.444 14.445 -3.246 1.00 78.31 224 ALA A N 1
ATOM 1641 C CA . ALA A 1 224 ? 5.288 15.596 -2.935 1.00 78.31 224 ALA A CA 1
ATOM 1642 C C . ALA A 1 224 ? 5.064 16.809 -3.856 1.00 78.31 224 ALA A C 1
ATOM 1644 O O . ALA A 1 224 ? 5.526 17.905 -3.536 1.00 78.31 224 ALA A O 1
ATOM 1645 N N . ARG A 1 225 ? 4.399 16.628 -5.004 1.00 70.19 225 ARG A N 1
ATOM 1646 C CA . ARG A 1 225 ? 4.108 17.689 -5.979 1.00 70.19 225 ARG A CA 1
ATOM 1647 C C . ARG A 1 225 ? 2.704 18.264 -5.815 1.00 70.19 225 ARG A C 1
ATOM 1649 O O . ARG A 1 225 ? 2.401 19.287 -6.433 1.00 70.19 225 ARG A O 1
ATOM 1656 N N . SER A 1 226 ? 1.861 17.625 -5.009 1.00 71.56 226 SER A N 1
ATOM 1657 C CA . SER A 1 226 ? 0.502 18.081 -4.773 1.00 71.56 226 SER A CA 1
ATOM 1658 C C . SER A 1 226 ? 0.483 19.292 -3.840 1.00 71.56 226 SER A C 1
ATOM 1660 O O . SER A 1 226 ? 1.249 19.398 -2.888 1.00 71.56 226 SER A O 1
ATOM 1662 N N . LEU A 1 227 ? -0.423 20.230 -4.117 1.00 63.72 227 LEU A N 1
ATOM 1663 C CA . LEU A 1 227 ? -0.702 21.363 -3.228 1.00 63.72 227 LEU A CA 1
ATOM 1664 C C . LEU A 1 227 ? -1.637 20.971 -2.073 1.00 63.72 227 LEU A C 1
ATOM 1666 O O . LEU A 1 227 ? -1.756 21.716 -1.103 1.00 63.72 227 LEU A O 1
ATOM 1670 N N . THR A 1 228 ? -2.332 19.835 -2.195 1.00 57.41 228 THR A N 1
ATOM 1671 C CA . THR A 1 228 ? -3.350 19.359 -1.244 1.00 57.41 228 THR A CA 1
ATOM 1672 C C . THR A 1 228 ? -2.895 18.153 -0.425 1.00 57.41 228 THR A C 1
ATOM 1674 O O . THR A 1 228 ? -3.469 17.888 0.626 1.00 57.41 228 THR A O 1
ATOM 1677 N N . SER A 1 229 ? -1.861 17.441 -0.879 1.00 63.06 229 SER A N 1
ATOM 1678 C CA . SER A 1 229 ? -1.208 16.340 -0.169 1.00 63.06 229 SER A CA 1
ATOM 1679 C C . SER A 1 229 ? 0.263 16.695 0.001 1.00 63.06 229 SER A C 1
ATOM 1681 O O . SER A 1 229 ? 0.918 17.059 -0.968 1.00 63.06 229 SER A O 1
ATOM 1683 N N . SER A 1 230 ? 0.779 16.639 1.228 1.00 67.75 230 SER A N 1
ATOM 1684 C CA . SER A 1 230 ? 2.212 16.823 1.467 1.00 67.75 230 SER A CA 1
ATOM 1685 C C . SER A 1 230 ? 2.935 15.502 1.237 1.00 67.75 230 SER A C 1
ATOM 1687 O O . SER A 1 230 ? 2.538 14.469 1.776 1.00 67.75 230 SER A O 1
ATOM 1689 N N . GLY A 1 231 ? 4.040 15.545 0.492 1.00 78.00 231 GLY A N 1
ATOM 1690 C CA . GLY A 1 231 ? 4.979 14.428 0.427 1.00 78.00 231 GLY A CA 1
ATOM 1691 C C . GLY A 1 231 ? 5.498 14.042 1.814 1.00 78.00 231 GLY A C 1
ATOM 1692 O O . GLY A 1 231 ? 5.438 14.821 2.771 1.00 78.00 231 GLY A O 1
ATOM 1693 N N . VAL A 1 232 ? 6.065 12.846 1.926 1.00 83.81 232 VAL A N 1
ATOM 1694 C CA . VAL A 1 232 ? 6.706 12.408 3.171 1.00 83.81 232 VAL A CA 1
ATOM 1695 C C . VAL A 1 232 ? 8.162 12.852 3.151 1.00 83.81 232 VAL A C 1
ATOM 1697 O O . VAL A 1 232 ? 8.884 12.611 2.186 1.00 83.81 232 VAL A O 1
ATOM 1700 N N . MET A 1 233 ? 8.614 13.518 4.213 1.00 83.31 233 MET A N 1
ATOM 1701 C CA . MET A 1 233 ? 10.013 13.924 4.323 1.00 83.31 233 MET A CA 1
ATOM 1702 C C . MET A 1 233 ? 10.899 12.701 4.572 1.00 83.31 233 MET A C 1
ATOM 1704 O O . MET A 1 233 ? 10.846 12.077 5.636 1.00 83.31 233 MET A O 1
ATOM 1708 N N . ASN A 1 234 ? 11.785 12.402 3.630 1.00 82.88 234 ASN A N 1
ATOM 1709 C CA . ASN A 1 234 ? 12.815 11.402 3.830 1.00 82.88 234 ASN A CA 1
ATOM 1710 C C . ASN A 1 234 ? 13.891 11.965 4.764 1.00 82.88 234 ASN A C 1
ATOM 1712 O O . ASN A 1 234 ? 14.650 12.869 4.421 1.00 82.88 234 ASN A O 1
ATOM 1716 N N . ARG A 1 235 ? 13.981 11.410 5.976 1.00 77.31 235 ARG A N 1
ATOM 1717 C CA . ARG A 1 235 ? 14.914 11.882 7.015 1.00 77.31 235 ARG A CA 1
ATOM 1718 C C . ARG A 1 235 ? 16.394 11.710 6.662 1.00 77.31 235 ARG A C 1
ATOM 1720 O O . ARG A 1 235 ? 17.229 12.331 7.312 1.00 77.31 235 ARG A O 1
ATOM 1727 N N . ARG A 1 236 ? 16.737 10.867 5.681 1.00 80.12 236 ARG A N 1
ATOM 1728 C CA . ARG A 1 236 ? 18.131 10.669 5.250 1.00 80.12 236 ARG A CA 1
ATOM 1729 C C . ARG A 1 236 ? 18.562 11.724 4.237 1.00 80.12 236 ARG A C 1
ATOM 1731 O O . ARG A 1 236 ? 19.706 12.160 4.285 1.00 80.12 236 ARG A O 1
ATOM 1738 N N . THR A 1 237 ? 17.663 12.115 3.336 1.00 82.00 237 THR A N 1
ATOM 1739 C CA . THR A 1 237 ? 17.950 13.059 2.241 1.00 82.00 237 THR A CA 1
ATOM 1740 C C . THR A 1 237 ? 17.466 14.482 2.533 1.00 82.00 237 THR A C 1
ATOM 1742 O O . THR A 1 237 ? 17.942 15.426 1.911 1.00 82.00 237 THR A O 1
ATOM 1745 N N . GLY A 1 238 ? 16.537 14.654 3.479 1.00 81.81 238 GLY A N 1
ATOM 1746 C CA . GLY A 1 238 ? 15.874 15.925 3.781 1.00 81.81 238 GLY A CA 1
ATOM 1747 C C . GLY A 1 238 ? 14.886 16.382 2.703 1.00 81.81 238 GLY A C 1
ATOM 1748 O O . GLY A 1 238 ? 14.404 17.510 2.764 1.00 81.81 238 GLY A O 1
ATOM 1749 N N . GLN A 1 239 ? 14.598 15.535 1.711 1.00 83.69 239 GLN A N 1
ATOM 1750 C CA . GLN A 1 239 ? 13.703 15.838 0.596 1.00 83.69 239 GLN A CA 1
ATOM 1751 C C . GLN A 1 239 ? 12.319 15.227 0.817 1.00 83.69 239 GLN A C 1
ATOM 1753 O O . GLN A 1 239 ? 12.178 14.218 1.507 1.00 83.69 239 GLN A O 1
ATOM 1758 N N . PHE A 1 240 ? 11.298 15.846 0.229 1.00 83.50 240 PHE A N 1
ATOM 1759 C CA . PHE A 1 240 ? 9.960 15.271 0.181 1.00 83.50 240 PHE A CA 1
ATOM 1760 C C . PHE A 1 240 ? 9.882 14.234 -0.935 1.00 83.50 240 PHE A C 1
ATOM 1762 O O . PHE A 1 240 ? 10.232 14.521 -2.079 1.00 83.50 240 PHE A O 1
ATOM 1769 N N . GLU A 1 241 ? 9.405 13.046 -0.589 1.00 85.12 241 GLU A N 1
ATOM 1770 C CA . GLU A 1 241 ? 9.203 11.933 -1.507 1.00 85.12 241 GLU A CA 1
ATOM 1771 C C . GLU A 1 241 ? 7.703 11.694 -1.715 1.00 85.12 241 GLU A C 1
ATOM 1773 O O . GLU A 1 241 ? 6.893 11.797 -0.786 1.00 85.12 241 GLU A O 1
ATOM 1778 N N . SER A 1 242 ? 7.342 11.419 -2.966 1.00 88.50 242 SER A N 1
ATOM 1779 C CA . SER A 1 242 ? 6.046 10.868 -3.356 1.00 88.50 242 SER A CA 1
ATOM 1780 C C . SER A 1 242 ? 6.129 9.346 -3.387 1.00 88.50 242 SER A C 1
ATOM 1782 O O . SER A 1 242 ? 7.214 8.796 -3.564 1.00 88.50 242 SER A O 1
ATOM 1784 N N . GLY A 1 243 ? 4.991 8.675 -3.268 1.00 90.62 243 GLY A N 1
ATOM 1785 C CA . GLY A 1 243 ? 4.899 7.231 -3.421 1.00 90.62 243 GLY A CA 1
ATOM 1786 C C . GLY A 1 243 ? 3.912 6.590 -2.463 1.00 90.62 243 GLY A C 1
ATOM 1787 O O . GLY A 1 243 ? 3.217 7.263 -1.698 1.00 90.62 243 GLY A O 1
ATOM 1788 N N . LEU A 1 244 ? 3.902 5.260 -2.458 1.00 92.94 244 LEU A N 1
ATOM 1789 C CA . LEU A 1 244 ? 3.173 4.500 -1.458 1.00 92.94 244 LEU A CA 1
ATOM 1790 C C . LEU A 1 244 ? 3.846 4.657 -0.097 1.00 92.94 244 LEU A C 1
ATOM 1792 O O . LEU A 1 244 ? 5.020 4.324 0.094 1.00 92.94 244 LEU A O 1
ATOM 1796 N N . VAL A 1 245 ? 3.056 5.108 0.862 1.00 93.62 245 VAL A N 1
ATOM 1797 C CA . VAL A 1 245 ? 3.450 5.299 2.245 1.00 93.62 245 VAL A CA 1
ATOM 1798 C C . VAL A 1 245 ? 2.919 4.155 3.088 1.00 93.62 245 VAL A C 1
ATOM 1800 O O . VAL A 1 245 ? 1.782 3.708 2.928 1.00 93.62 245 VAL A O 1
ATOM 1803 N N . ARG A 1 246 ? 3.748 3.706 4.027 1.00 93.19 246 ARG A N 1
ATOM 1804 C CA . ARG A 1 246 ? 3.354 2.824 5.118 1.00 93.19 246 ARG A CA 1
ATOM 1805 C C . ARG A 1 246 ? 3.720 3.492 6.435 1.00 93.19 246 ARG A C 1
ATOM 1807 O O . ARG A 1 246 ? 4.891 3.732 6.718 1.00 93.19 246 ARG A O 1
ATOM 1814 N N . ARG A 1 247 ? 2.718 3.776 7.261 1.00 90.88 247 ARG A N 1
ATOM 1815 C CA . ARG A 1 247 ? 2.898 4.273 8.632 1.00 90.88 247 ARG A CA 1
ATOM 1816 C C . ARG A 1 247 ? 2.668 3.124 9.601 1.00 90.88 247 ARG A C 1
ATOM 1818 O O . ARG A 1 247 ? 1.628 2.481 9.521 1.00 90.88 247 ARG A O 1
ATOM 1825 N N . VAL A 1 248 ? 3.611 2.879 10.512 1.00 91.12 248 VAL A N 1
ATOM 1826 C CA . VAL A 1 248 ? 3.482 1.844 11.553 1.00 91.12 248 VAL A CA 1
ATOM 1827 C C . VAL A 1 248 ? 3.787 2.427 12.914 1.00 91.12 248 VAL A C 1
ATOM 1829 O O . VAL A 1 248 ? 4.888 2.924 13.139 1.00 91.12 248 VAL A O 1
ATOM 1832 N N . MET A 1 249 ? 2.829 2.309 13.826 1.00 89.06 249 MET A N 1
ATOM 1833 C CA . MET A 1 249 ? 2.949 2.756 15.212 1.00 89.06 249 MET A CA 1
ATOM 1834 C C . MET A 1 249 ? 2.282 1.749 16.148 1.00 89.06 249 MET A C 1
ATOM 1836 O O . MET A 1 249 ? 1.440 0.955 15.731 1.00 89.06 249 MET A O 1
ATOM 1840 N N . ASP A 1 250 ? 2.651 1.778 17.425 1.00 90.50 250 ASP A N 1
ATOM 1841 C CA . ASP A 1 250 ? 1.856 1.134 18.469 1.00 90.50 250 ASP A CA 1
ATOM 1842 C C . ASP A 1 250 ? 0.424 1.702 18.511 1.00 90.50 250 ASP A C 1
ATOM 1844 O O . ASP A 1 250 ? 0.203 2.911 18.355 1.00 90.50 250 ASP A O 1
ATOM 1848 N N . ARG A 1 251 ? -0.561 0.825 18.731 1.00 90.88 251 ARG A N 1
ATOM 1849 C CA . ARG A 1 251 ? -1.971 1.223 18.776 1.00 90.88 251 ARG A CA 1
ATOM 1850 C C . ARG A 1 251 ? -2.262 2.161 19.947 1.00 90.88 251 ARG A C 1
ATOM 1852 O O . ARG A 1 251 ? -2.965 3.154 19.761 1.00 90.88 251 ARG A O 1
ATOM 1859 N N . ALA A 1 252 ? -1.730 1.880 21.137 1.00 88.94 252 ALA A N 1
ATOM 1860 C CA . ALA A 1 252 ? -1.980 2.717 22.309 1.00 88.94 252 ALA A CA 1
ATOM 1861 C C . ALA A 1 252 ? -1.337 4.103 22.147 1.00 88.94 252 ALA A C 1
ATOM 1863 O O . ALA A 1 252 ? -1.980 5.109 22.442 1.00 88.94 252 ALA A O 1
ATOM 1864 N N . VAL A 1 253 ? -0.126 4.171 21.586 1.00 88.50 253 VAL A N 1
ATOM 1865 C CA . VAL A 1 253 ? 0.524 5.434 21.197 1.00 88.50 253 VAL A CA 1
ATOM 1866 C C . VAL A 1 253 ? -0.312 6.191 20.167 1.00 88.50 253 VAL A C 1
ATOM 1868 O O . VAL A 1 253 ? -0.481 7.400 20.301 1.00 88.50 253 VAL A O 1
ATOM 1871 N N . THR A 1 254 ? -0.873 5.502 19.170 1.00 87.31 254 THR A N 1
ATOM 1872 C CA . THR A 1 254 ? -1.708 6.128 18.131 1.00 87.31 254 THR A CA 1
ATOM 1873 C C . THR A 1 254 ? -2.991 6.723 18.721 1.00 87.31 254 THR A C 1
ATOM 1875 O O . THR A 1 254 ? -3.311 7.877 18.442 1.00 87.31 254 THR A O 1
ATOM 1878 N N . LEU A 1 255 ? -3.675 5.985 19.602 1.00 88.69 255 LEU A N 1
ATOM 1879 C CA . LEU A 1 255 ? -4.866 6.462 20.319 1.00 88.69 255 LEU A CA 1
ATOM 1880 C C . LEU A 1 255 ? -4.550 7.629 21.263 1.00 88.69 255 LEU A C 1
ATOM 1882 O O . LEU A 1 255 ? -5.292 8.611 21.317 1.00 88.69 255 LEU A O 1
ATOM 1886 N N . HIS A 1 256 ? -3.436 7.549 21.991 1.00 87.06 256 HIS A N 1
ATOM 1887 C CA . HIS A 1 256 ? -2.985 8.624 22.867 1.00 87.06 256 HIS A CA 1
ATOM 1888 C C . HIS A 1 256 ? -2.652 9.882 22.051 1.00 87.06 256 HIS A C 1
ATOM 1890 O O . HIS A 1 256 ? -3.129 10.972 22.356 1.00 87.06 256 HIS A O 1
ATOM 1896 N N . ALA A 1 257 ? -1.904 9.742 20.956 1.00 84.12 257 ALA A N 1
ATOM 1897 C CA . ALA A 1 257 ? -1.559 10.857 20.082 1.00 84.12 257 ALA A CA 1
ATOM 1898 C C . ALA A 1 257 ? -2.803 11.552 19.508 1.00 84.12 257 ALA A C 1
ATOM 1900 O O . ALA A 1 257 ? -2.836 12.783 19.493 1.00 84.12 257 ALA A O 1
ATOM 1901 N N . SER A 1 258 ? -3.843 10.803 19.115 1.00 82.56 258 SER A N 1
ATOM 1902 C CA . SER A 1 258 ? -5.104 11.404 18.662 1.00 82.56 258 SER A CA 1
ATOM 1903 C C . SER A 1 258 ? -5.866 12.119 19.782 1.00 82.56 258 SER A C 1
ATOM 1905 O O . SER A 1 258 ? -6.394 13.203 19.559 1.00 82.56 258 SER A O 1
ATOM 1907 N N . GLN A 1 259 ? -5.886 11.565 21.002 1.00 84.88 259 GLN A N 1
ATOM 1908 C CA . GLN A 1 259 ? -6.588 12.167 22.148 1.00 84.88 259 GLN A CA 1
ATOM 1909 C C . GLN A 1 259 ? -5.941 13.474 22.625 1.00 84.88 259 GLN A C 1
ATOM 1911 O O . GLN A 1 259 ? -6.643 14.396 23.033 1.00 84.88 259 GLN A O 1
ATOM 1916 N N . TYR A 1 260 ? -4.610 13.562 22.557 1.00 83.94 260 TYR A N 1
ATOM 1917 C CA . TYR A 1 260 ? -3.837 14.716 23.029 1.00 83.94 260 TYR A CA 1
ATOM 1918 C C . TYR A 1 260 ? -3.353 15.641 21.896 1.00 83.94 260 TYR A C 1
ATOM 1920 O O . TYR A 1 260 ? -2.588 16.571 22.145 1.00 83.94 260 TYR A O 1
ATOM 1928 N N . GLY A 1 261 ? -3.793 15.414 20.651 1.00 79.75 261 GLY A N 1
ATOM 1929 C CA . GLY A 1 261 ? -3.527 16.299 19.510 1.00 79.75 261 GLY A CA 1
ATOM 1930 C C . GLY A 1 261 ? -2.103 16.241 18.936 1.00 79.75 261 GLY A C 1
ATOM 1931 O O . GLY A 1 261 ? -1.700 17.144 18.203 1.00 79.75 261 GLY A O 1
ATOM 1932 N N . ASN A 1 262 ? -1.327 15.190 19.216 1.00 81.00 262 ASN A N 1
ATOM 1933 C CA . ASN A 1 262 ? 0.037 15.010 18.702 1.00 81.00 262 ASN A CA 1
ATOM 1934 C C . ASN A 1 262 ? 0.058 14.327 17.316 1.00 81.00 262 ASN A C 1
ATOM 1936 O O . ASN A 1 262 ? 0.686 13.288 17.113 1.00 81.00 262 ASN A O 1
ATOM 1940 N N . MET A 1 263 ? -0.636 14.912 16.337 1.00 77.25 263 MET A N 1
ATOM 1941 C CA . MET A 1 263 ? -0.748 14.352 14.977 1.00 77.25 263 MET A CA 1
ATOM 1942 C C . MET A 1 263 ? 0.534 14.517 14.151 1.00 77.25 263 MET A C 1
ATOM 1944 O O . MET A 1 263 ? 0.828 13.704 13.274 1.00 77.25 263 MET A O 1
ATOM 1948 N N . GLN A 1 264 ? 1.330 15.544 14.458 1.00 80.00 264 GLN A N 1
ATOM 1949 C CA . GLN A 1 264 ? 2.606 15.814 13.793 1.00 80.00 264 GLN A CA 1
ATOM 1950 C C . GLN A 1 264 ? 3.578 14.635 13.953 1.00 80.00 264 GLN A C 1
ATOM 1952 O O . GLN A 1 264 ? 4.250 14.247 12.998 1.00 80.00 264 GLN A O 1
ATOM 1957 N N . GLY A 1 265 ? 3.627 14.024 15.141 1.00 80.25 265 GLY A N 1
ATOM 1958 C CA . GLY A 1 265 ? 4.465 12.852 15.375 1.00 80.25 265 GLY A CA 1
ATOM 1959 C C . GLY A 1 265 ? 4.023 11.635 14.556 1.00 80.25 265 GLY A C 1
ATOM 1960 O O . GLY A 1 265 ? 4.870 10.895 14.062 1.00 80.25 265 GLY A O 1
ATOM 1961 N N . LEU A 1 266 ? 2.712 11.449 14.353 1.00 79.19 266 LEU A N 1
ATOM 1962 C CA . LEU A 1 266 ? 2.186 10.354 13.531 1.00 79.19 266 LEU A CA 1
ATOM 1963 C C . LEU A 1 266 ? 2.561 10.545 12.060 1.00 79.19 266 LEU A C 1
ATOM 1965 O O . LEU A 1 266 ? 2.935 9.587 11.388 1.00 79.19 266 LEU A O 1
ATOM 1969 N N . GLN A 1 267 ? 2.512 11.778 11.557 1.00 79.62 267 GLN A N 1
ATOM 1970 C CA . GLN A 1 267 ? 2.971 12.088 10.201 1.00 79.62 267 GLN A CA 1
ATOM 1971 C C . GLN A 1 267 ? 4.481 11.852 10.041 1.00 79.62 267 GLN A C 1
ATOM 1973 O O . GLN A 1 267 ? 4.914 11.338 9.018 1.00 79.62 267 GLN A O 1
ATOM 1978 N N . GLN A 1 268 ? 5.289 12.133 11.067 1.00 81.38 268 GLN A N 1
ATOM 1979 C CA . GLN A 1 268 ? 6.731 11.838 11.053 1.00 81.38 268 GLN A CA 1
ATOM 1980 C C . GLN A 1 268 ? 7.063 10.337 11.110 1.00 81.38 268 GLN A C 1
ATOM 1982 O O . GLN A 1 268 ? 8.168 9.938 10.733 1.00 81.38 268 GLN A O 1
ATOM 1987 N N . ALA A 1 269 ? 6.133 9.510 11.593 1.00 82.25 269 ALA A N 1
ATOM 1988 C CA . ALA A 1 269 ? 6.253 8.053 11.593 1.00 82.25 269 ALA A CA 1
ATOM 1989 C C . ALA A 1 269 ? 5.900 7.416 10.234 1.00 82.25 269 ALA A C 1
ATOM 1991 O O . ALA A 1 269 ? 6.021 6.201 10.077 1.00 82.25 269 ALA A O 1
ATOM 1992 N N . ALA A 1 270 ? 5.454 8.211 9.259 1.00 86.75 270 ALA A N 1
ATOM 1993 C CA . ALA A 1 270 ? 5.223 7.759 7.897 1.00 86.75 270 ALA A CA 1
ATOM 1994 C C . ALA A 1 270 ? 6.549 7.487 7.167 1.00 86.75 270 ALA A C 1
ATOM 1996 O O . ALA A 1 270 ? 7.491 8.277 7.248 1.00 86.75 270 ALA A O 1
ATOM 1997 N N . GLU A 1 271 ? 6.614 6.380 6.430 1.00 88.62 271 GLU A N 1
ATOM 1998 C CA . GLU A 1 271 ? 7.758 6.013 5.594 1.00 88.62 271 GLU A CA 1
ATOM 1999 C C . GLU A 1 271 ? 7.283 5.673 4.178 1.00 88.62 271 GLU A C 1
ATOM 2001 O O . GLU A 1 271 ? 6.303 4.946 4.005 1.00 88.62 271 GLU A O 1
ATOM 2006 N N . VAL A 1 272 ? 7.978 6.189 3.162 1.00 91.19 272 VAL A N 1
ATOM 2007 C CA . VAL A 1 272 ? 7.735 5.817 1.762 1.00 91.19 272 VAL A CA 1
ATOM 2008 C C . VAL A 1 272 ? 8.344 4.440 1.522 1.00 91.19 272 VAL A C 1
ATOM 2010 O O . VAL A 1 272 ? 9.552 4.259 1.664 1.00 91.19 272 VAL A O 1
ATOM 2013 N N . ILE A 1 273 ? 7.508 3.461 1.178 1.00 92.69 273 ILE A N 1
ATOM 2014 C CA . ILE A 1 273 ? 7.942 2.080 0.914 1.00 92.69 273 ILE A CA 1
ATOM 2015 C C . ILE A 1 273 ? 8.166 1.797 -0.571 1.00 92.69 273 ILE A C 1
ATOM 2017 O O . ILE A 1 273 ? 8.887 0.857 -0.896 1.00 92.69 273 ILE A O 1
ATOM 2021 N N . ALA A 1 274 ? 7.545 2.579 -1.456 1.00 91.31 274 ALA A N 1
ATOM 2022 C CA . ALA A 1 274 ? 7.719 2.466 -2.899 1.00 91.31 274 ALA A CA 1
ATOM 2023 C C . ALA A 1 274 ? 7.459 3.826 -3.572 1.00 91.31 274 ALA A C 1
ATOM 2025 O O . ALA A 1 274 ? 6.291 4.214 -3.702 1.00 91.31 274 ALA A O 1
ATOM 2026 N N . PRO A 1 275 ? 8.509 4.567 -3.970 1.00 87.94 275 PRO A N 1
ATOM 2027 C CA . PRO A 1 275 ? 8.362 5.875 -4.605 1.00 87.94 275 PRO A CA 1
ATOM 2028 C C . PRO A 1 275 ? 7.742 5.817 -6.011 1.00 87.94 275 PRO A C 1
ATOM 2030 O O . PRO A 1 275 ? 7.161 6.798 -6.468 1.00 87.94 275 PRO A O 1
ATOM 2033 N N . GLU A 1 276 ? 7.819 4.670 -6.689 1.00 86.88 276 GLU A N 1
ATOM 2034 C CA . GLU A 1 276 ? 7.316 4.480 -8.055 1.00 86.88 276 GLU A CA 1
ATOM 2035 C C . GLU A 1 276 ? 5.797 4.238 -8.113 1.00 86.88 276 GLU A C 1
ATOM 2037 O O . GLU A 1 276 ? 5.201 4.287 -9.189 1.00 86.88 276 GLU A O 1
ATOM 2042 N N . ILE A 1 277 ? 5.151 3.966 -6.972 1.00 90.44 277 ILE A N 1
ATOM 2043 C CA . ILE A 1 277 ? 3.701 3.743 -6.908 1.00 90.44 277 ILE A CA 1
ATOM 2044 C C . ILE A 1 277 ? 2.985 5.085 -6.805 1.00 90.44 277 ILE A C 1
ATOM 2046 O O . ILE A 1 277 ? 3.062 5.767 -5.784 1.00 90.44 277 ILE A O 1
ATOM 2050 N N . THR A 1 278 ? 2.239 5.436 -7.848 1.00 87.94 278 THR A N 1
ATOM 2051 C CA . THR A 1 278 ? 1.486 6.696 -7.914 1.00 87.94 278 THR A CA 1
ATOM 2052 C C . THR A 1 278 ? 0.134 6.595 -7.226 1.00 87.94 278 THR A C 1
ATOM 2054 O O . THR A 1 278 ? -0.303 7.550 -6.591 1.00 87.94 278 THR A O 1
ATOM 2057 N N . SER A 1 279 ? -0.534 5.448 -7.351 1.00 89.38 279 SER A N 1
ATOM 2058 C CA . SER A 1 279 ? -1.863 5.243 -6.781 1.00 89.38 279 SER A CA 1
ATOM 2059 C C . SER A 1 279 ? -2.035 3.816 -6.277 1.00 89.38 279 SER A C 1
ATOM 2061 O O . SER A 1 279 ? -1.489 2.859 -6.839 1.00 89.38 279 SER A O 1
ATOM 2063 N N . ILE A 1 280 ? -2.810 3.694 -5.205 1.00 93.31 280 ILE A N 1
ATOM 2064 C CA . ILE A 1 280 ? -3.257 2.441 -4.621 1.00 93.31 280 ILE A CA 1
ATOM 2065 C C . ILE A 1 280 ? -4.771 2.492 -4.455 1.00 93.31 280 ILE A C 1
ATOM 2067 O O . ILE A 1 280 ? -5.318 3.505 -4.028 1.00 93.31 280 ILE A O 1
ATOM 2071 N N . GLU A 1 281 ? -5.432 1.393 -4.797 1.00 95.25 281 GLU A N 1
ATOM 2072 C CA . GLU A 1 281 ? -6.866 1.230 -4.650 1.00 95.25 281 GLU A CA 1
ATOM 2073 C C . GLU A 1 281 ? -7.224 -0.037 -3.873 1.00 95.25 281 GLU A C 1
ATOM 2075 O O . GLU A 1 281 ? -6.634 -1.104 -4.077 1.00 95.25 281 GLU A O 1
ATOM 2080 N N . PHE A 1 282 ? -8.248 0.069 -3.037 1.00 97.31 282 PHE A N 1
ATOM 2081 C CA . PHE A 1 282 ? -8.790 -0.990 -2.207 1.00 97.31 282 PHE A CA 1
ATOM 2082 C C . PHE A 1 282 ? -10.267 -1.219 -2.522 1.00 97.31 282 PHE A C 1
ATOM 2084 O O . PHE A 1 282 ? -11.038 -0.289 -2.755 1.00 97.31 282 PHE A O 1
ATOM 2091 N N . GLN A 1 283 ? -10.662 -2.488 -2.525 1.00 97.00 283 GLN A N 1
ATOM 2092 C CA . GLN A 1 283 ? -12.060 -2.912 -2.538 1.00 97.00 283 GLN A CA 1
ATOM 2093 C C . GLN A 1 283 ? -12.245 -4.015 -1.502 1.00 97.00 283 GLN A C 1
ATOM 2095 O O . GLN A 1 283 ? -11.379 -4.882 -1.349 1.00 97.00 283 GLN A O 1
ATOM 2100 N N . TYR A 1 284 ? -13.385 -4.009 -0.825 1.00 96.31 284 TYR A N 1
ATOM 2101 C CA . TYR A 1 284 ? -13.677 -4.851 0.329 1.00 96.31 284 TYR A CA 1
ATOM 2102 C C . TYR A 1 284 ? -14.838 -5.786 0.009 1.00 96.31 284 TYR A C 1
ATOM 2104 O O . TYR A 1 284 ? -15.881 -5.343 -0.450 1.00 96.31 284 TYR A O 1
ATOM 2112 N N . PHE A 1 285 ? -14.667 -7.084 0.219 1.00 94.94 285 PHE A N 1
ATOM 2113 C CA . PHE A 1 285 ? -15.703 -8.077 -0.040 1.00 94.94 285 PHE A CA 1
ATOM 2114 C C . PHE A 1 285 ? -16.403 -8.456 1.265 1.00 94.94 285 PHE A C 1
ATOM 2116 O O . PHE A 1 285 ? -15.769 -9.039 2.147 1.00 94.94 285 PHE A O 1
ATOM 2123 N N . ASP A 1 286 ? -17.700 -8.168 1.379 1.00 89.69 286 ASP A N 1
ATOM 2124 C CA . ASP A 1 286 ? -18.508 -8.490 2.572 1.00 89.69 286 ASP A CA 1
ATOM 2125 C C . ASP A 1 286 ? -18.922 -9.975 2.651 1.00 89.69 286 ASP A C 1
ATOM 2127 O O . ASP A 1 286 ? -19.364 -10.459 3.693 1.00 89.69 286 ASP A O 1
ATOM 2131 N N . GLY A 1 287 ? -18.730 -10.723 1.559 1.00 89.31 287 GLY A N 1
ATOM 2132 C CA . GLY A 1 287 ? -19.216 -12.094 1.379 1.00 89.31 287 GLY A CA 1
ATOM 2133 C C . GLY A 1 287 ? -20.219 -12.235 0.230 1.00 89.31 287 GLY A C 1
ATOM 2134 O O . GLY A 1 287 ? -20.411 -13.339 -0.278 1.00 89.31 287 GLY A O 1
ATOM 2135 N N . THR A 1 288 ? -20.804 -11.124 -0.216 1.00 89.94 288 THR A N 1
ATOM 2136 C CA . THR A 1 288 ? -21.834 -11.046 -1.261 1.00 89.94 288 THR A CA 1
ATOM 2137 C C . THR A 1 288 ? -21.488 -10.043 -2.366 1.00 89.94 288 THR A C 1
ATOM 2139 O O . THR A 1 288 ? -21.654 -10.363 -3.544 1.00 89.94 288 THR A O 1
ATOM 2142 N N . GLN A 1 289 ? -20.939 -8.876 -2.023 1.00 93.44 289 GLN A N 1
ATOM 2143 C CA . GLN A 1 289 ? -20.608 -7.788 -2.944 1.00 93.44 289 GLN A CA 1
ATOM 2144 C C . GLN A 1 289 ? -19.278 -7.112 -2.586 1.00 93.44 289 GLN A C 1
ATOM 2146 O O . GLN A 1 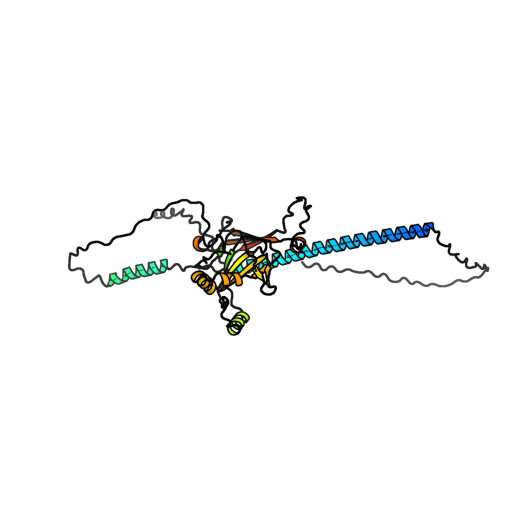289 ? -18.732 -7.278 -1.494 1.00 93.44 289 GLN A O 1
ATOM 2151 N N . TRP A 1 290 ? -18.740 -6.366 -3.552 1.00 95.00 290 TRP A N 1
ATOM 2152 C CA . TRP A 1 290 ? -17.548 -5.541 -3.380 1.00 95.00 290 TRP A CA 1
ATOM 2153 C C . TRP A 1 290 ? -17.949 -4.109 -3.026 1.00 95.00 290 TRP A C 1
ATOM 2155 O O . TRP A 1 290 ? -18.735 -3.491 -3.740 1.00 95.00 290 TRP A O 1
ATOM 2165 N N . LEU A 1 291 ? -17.373 -3.592 -1.948 1.00 94.56 291 LEU A N 1
ATOM 2166 C CA . LEU A 1 291 ? -17.571 -2.255 -1.406 1.00 94.56 291 LEU A CA 1
ATOM 2167 C C . LEU A 1 291 ? -16.287 -1.432 -1.571 1.00 94.56 291 LEU A C 1
ATOM 2169 O O . LEU A 1 291 ? -15.183 -1.980 -1.602 1.00 94.56 291 LEU A O 1
ATOM 2173 N N . TYR A 1 292 ? -16.428 -0.112 -1.659 1.00 94.62 292 TYR A N 1
ATOM 2174 C CA . TYR A 1 292 ? -15.299 0.830 -1.726 1.00 94.62 292 TYR A CA 1
ATOM 2175 C C . TYR A 1 292 ? -14.870 1.358 -0.359 1.00 94.62 292 TYR A C 1
ATOM 2177 O O . TYR A 1 292 ? -13.860 2.045 -0.245 1.00 94.62 292 TYR A O 1
ATOM 2185 N N . GLU A 1 293 ? -15.630 1.026 0.673 1.00 93.38 293 GLU A N 1
ATOM 2186 C CA . GLU A 1 293 ? -15.401 1.469 2.033 1.00 93.38 293 GLU A CA 1
ATOM 2187 C C . GLU A 1 293 ? -15.659 0.309 2.986 1.00 93.38 293 GLU A C 1
ATOM 2189 O O . GLU A 1 293 ? -16.533 -0.530 2.744 1.00 93.38 293 GLU A O 1
ATOM 2194 N N . TRP A 1 294 ? -14.871 0.255 4.053 1.00 93.38 294 TRP A N 1
ATOM 2195 C CA . TRP A 1 294 ? -15.074 -0.676 5.145 1.00 93.38 294 TRP A CA 1
ATOM 2196 C C . TRP A 1 294 ? -14.782 0.001 6.476 1.00 93.38 294 TRP A C 1
ATOM 2198 O O . TRP A 1 294 ? -13.672 0.484 6.698 1.00 93.38 294 TRP A O 1
ATOM 2208 N N . ASP A 1 295 ? -15.760 -0.035 7.374 1.00 92.00 295 ASP A N 1
ATOM 2209 C CA . ASP A 1 295 ? -15.604 0.322 8.779 1.00 92.00 295 ASP A CA 1
ATOM 2210 C C . ASP A 1 295 ? -15.920 -0.918 9.629 1.00 92.00 295 ASP A C 1
ATOM 2212 O O . ASP A 1 295 ? -17.064 -1.369 9.715 1.00 92.00 295 ASP A O 1
ATOM 2216 N N . SER A 1 296 ? -14.896 -1.502 10.259 1.00 90.62 296 SER A N 1
ATOM 2217 C CA . SER A 1 296 ? -15.068 -2.678 11.119 1.00 90.62 296 SER A CA 1
ATOM 2218 C C . SER A 1 296 ? -15.913 -2.435 12.370 1.00 90.62 296 SER A C 1
ATOM 2220 O O . SER A 1 296 ? -16.449 -3.405 12.908 1.00 90.62 296 SER A O 1
ATOM 2222 N N . ALA A 1 297 ? -16.024 -1.194 12.856 1.00 87.56 297 ALA A N 1
ATOM 2223 C CA . ALA A 1 297 ? -16.892 -0.872 13.986 1.00 87.56 297 ALA A CA 1
ATOM 2224 C C . ALA A 1 297 ? -18.369 -0.902 13.571 1.00 87.56 297 ALA A C 1
ATOM 2226 O O . ALA A 1 297 ? -19.196 -1.418 14.320 1.00 87.56 297 ALA A O 1
ATOM 2227 N N . GLU A 1 298 ? -18.689 -0.416 12.369 1.00 87.31 298 GLU A N 1
ATOM 2228 C CA . GLU A 1 298 ? -20.055 -0.440 11.832 1.00 87.31 298 GLU A CA 1
ATOM 2229 C C . GLU A 1 298 ? -20.464 -1.834 11.348 1.00 87.31 298 GLU A C 1
ATOM 2231 O O . GLU A 1 298 ? -21.545 -2.318 11.676 1.00 87.31 298 GLU A O 1
ATOM 2236 N N . GLN A 1 299 ? -19.575 -2.514 10.618 1.00 84.44 299 GLN A N 1
ATOM 2237 C CA . GLN A 1 299 ? -19.828 -3.846 10.055 1.00 84.44 299 GLN A CA 1
ATOM 2238 C C . GLN A 1 299 ? -19.683 -4.976 11.086 1.00 84.44 299 GLN A C 1
ATOM 2240 O O . GLN A 1 299 ? -19.891 -6.144 10.759 1.00 84.44 299 GLN A O 1
ATOM 2245 N N . GLN A 1 300 ? -19.280 -4.650 12.322 1.00 84.56 300 GLN A N 1
ATOM 2246 C CA . GLN A 1 300 ? -19.010 -5.602 13.408 1.00 84.56 300 GLN A CA 1
ATOM 2247 C C . GLN A 1 300 ? -18.088 -6.760 12.984 1.00 84.56 300 GLN A C 1
ATOM 2249 O O . GLN A 1 300 ? -18.181 -7.891 13.472 1.00 84.56 300 GLN A O 1
ATOM 2254 N N . GLY A 1 301 ? -17.157 -6.483 12.069 1.00 87.12 301 GLY A N 1
ATOM 2255 C CA . GLY A 1 301 ? -16.205 -7.476 11.612 1.00 87.12 301 GLY A CA 1
ATOM 2256 C C . GLY A 1 301 ? -15.263 -7.049 10.502 1.00 87.12 301 GLY A C 1
ATOM 2257 O O . GLY A 1 301 ? -15.185 -5.884 10.108 1.00 87.12 301 GLY A O 1
ATOM 2258 N N . LEU A 1 302 ? -14.469 -8.018 10.055 1.00 92.06 302 LEU A N 1
ATOM 2259 C CA . LEU A 1 302 ? -13.496 -7.847 8.981 1.00 92.06 302 LEU A CA 1
ATOM 2260 C C . LEU A 1 302 ? -14.105 -8.250 7.632 1.00 92.06 302 LEU A C 1
ATOM 2262 O O . LEU A 1 302 ? -14.924 -9.173 7.592 1.00 92.06 302 LEU A O 1
ATOM 2266 N N . PRO A 1 303 ? -13.667 -7.631 6.524 1.00 94.06 303 PRO A N 1
ATOM 2267 C CA . PRO A 1 303 ? -14.090 -8.052 5.197 1.00 94.06 303 PRO A CA 1
ATOM 2268 C C . PRO A 1 303 ? -13.544 -9.450 4.898 1.00 94.06 303 PRO A C 1
ATOM 2270 O O . PRO A 1 303 ? -12.408 -9.782 5.244 1.00 94.06 303 PRO A O 1
ATOM 2273 N N . VAL A 1 304 ? -14.326 -10.274 4.202 1.00 93.44 304 VAL A N 1
ATOM 2274 C CA . VAL A 1 304 ? -13.945 -11.646 3.823 1.00 93.44 304 VAL A CA 1
ATOM 2275 C C . VAL A 1 304 ? -12.703 -11.644 2.929 1.00 93.44 304 VAL A C 1
ATOM 2277 O O . VAL A 1 304 ? -11.824 -12.506 3.053 1.00 93.44 304 VAL A O 1
ATOM 2280 N N . ALA A 1 305 ? -12.616 -10.672 2.025 1.00 95.62 305 ALA A N 1
ATOM 2281 C CA . ALA A 1 305 ? -11.443 -10.451 1.197 1.00 95.62 305 ALA A CA 1
ATOM 2282 C C . ALA A 1 305 ? -11.239 -8.965 0.899 1.00 95.62 305 ALA A C 1
ATOM 2284 O O . ALA A 1 305 ? -12.190 -8.193 0.862 1.00 95.62 305 ALA A O 1
ATOM 2285 N N . VAL A 1 306 ? -9.994 -8.585 0.631 1.00 97.06 306 VAL A N 1
ATOM 2286 C CA . VAL A 1 306 ? -9.621 -7.248 0.162 1.00 97.06 306 VAL A CA 1
ATOM 2287 C C . VAL A 1 306 ? -8.900 -7.390 -1.169 1.00 97.06 306 VAL A C 1
ATOM 2289 O O . VAL A 1 306 ? -7.965 -8.185 -1.298 1.00 97.06 306 VAL A O 1
ATOM 2292 N N . LYS A 1 307 ? -9.335 -6.641 -2.178 1.00 97.62 307 LYS A N 1
ATOM 2293 C CA . LYS A 1 307 ? -8.646 -6.517 -3.461 1.00 97.62 307 LYS A CA 1
ATOM 2294 C C . LYS A 1 307 ? -7.832 -5.236 -3.434 1.00 97.62 307 LYS A C 1
ATOM 2296 O O . LYS A 1 307 ? -8.383 -4.160 -3.251 1.00 97.62 307 LYS A O 1
ATOM 2301 N N . ILE A 1 308 ? -6.534 -5.385 -3.637 1.00 97.12 308 ILE A N 1
ATOM 2302 C CA . ILE A 1 308 ? -5.571 -4.295 -3.719 1.00 97.12 308 ILE A CA 1
ATOM 2303 C C . ILE A 1 308 ? -5.219 -4.124 -5.189 1.00 97.12 308 ILE A C 1
ATOM 2305 O O . ILE A 1 308 ? -4.923 -5.119 -5.853 1.00 97.12 308 ILE A O 1
ATOM 2309 N N . THR A 1 309 ? -5.223 -2.896 -5.688 1.00 96.06 309 THR A N 1
ATOM 2310 C CA . THR A 1 309 ? -4.766 -2.546 -7.035 1.00 96.06 309 THR A CA 1
ATOM 2311 C C . THR A 1 309 ? -3.729 -1.440 -6.911 1.00 96.06 309 THR A C 1
ATOM 2313 O O . THR A 1 309 ? -3.963 -0.468 -6.210 1.00 96.06 309 THR A O 1
ATOM 2316 N N . VAL A 1 310 ? -2.569 -1.590 -7.541 1.00 93.94 310 VAL A N 1
ATOM 2317 C CA . VAL A 1 310 ? -1.505 -0.578 -7.543 1.00 93.94 310 VAL A CA 1
ATOM 2318 C C . VAL A 1 310 ? -1.204 -0.143 -8.968 1.00 93.94 310 VAL A C 1
ATOM 2320 O O . VAL A 1 310 ? -1.215 -0.968 -9.887 1.00 93.94 310 VAL A O 1
ATOM 2323 N N . LEU A 1 311 ? -0.926 1.147 -9.125 1.00 91.75 311 LEU A N 1
ATOM 2324 C CA . LEU A 1 311 ? -0.528 1.787 -10.375 1.00 91.75 311 LEU A CA 1
ATOM 2325 C C . LEU A 1 311 ? 0.911 2.291 -10.228 1.00 91.75 311 LEU A C 1
ATOM 2327 O O . LEU A 1 311 ? 1.219 3.030 -9.287 1.00 91.75 311 LEU A O 1
ATOM 2331 N N . LEU A 1 312 ? 1.790 1.846 -11.127 1.00 89.06 312 LEU A N 1
ATOM 2332 C CA . LEU A 1 312 ? 3.216 2.179 -11.122 1.00 89.06 312 LEU A CA 1
ATOM 2333 C C . LEU A 1 312 ? 3.534 3.135 -12.265 1.00 89.06 312 LEU A C 1
ATOM 2335 O O . LEU A 1 312 ? 3.186 2.842 -13.405 1.00 89.06 312 LEU A O 1
ATOM 2339 N N . MET A 1 313 ? 4.294 4.187 -11.966 1.00 77.31 313 MET A N 1
ATOM 2340 C CA . MET A 1 313 ? 4.831 5.090 -12.977 1.00 77.31 313 MET A CA 1
ATOM 2341 C C . MET A 1 313 ? 6.103 4.497 -13.606 1.00 77.31 313 MET A C 1
ATOM 2343 O O . MET A 1 313 ? 6.965 3.994 -12.881 1.00 77.31 313 MET A O 1
ATOM 2347 N N . PRO A 1 314 ? 6.293 4.580 -14.935 1.00 64.56 314 PRO A N 1
ATOM 2348 C CA . PRO A 1 314 ? 7.547 4.182 -15.565 1.00 64.56 314 PRO A CA 1
ATOM 2349 C C . PRO A 1 314 ? 8.718 5.062 -15.094 1.00 64.56 314 PRO A C 1
ATOM 2351 O O . PRO A 1 314 ? 8.600 6.290 -15.056 1.00 64.56 314 PRO A O 1
ATOM 2354 N N . ASP A 1 315 ? 9.873 4.450 -14.816 1.00 59.19 315 ASP A N 1
ATOM 2355 C CA . ASP A 1 315 ? 11.089 5.106 -14.287 1.00 59.19 315 ASP A CA 1
ATOM 2356 C C . ASP A 1 315 ? 11.571 6.297 -15.156 1.00 59.19 315 ASP A C 1
ATOM 2358 O O . ASP A 1 315 ? 12.044 7.326 -14.664 1.00 59.19 315 ASP A O 1
ATOM 2362 N N . ALA A 1 316 ? 11.326 6.244 -16.472 1.00 51.78 316 ALA A N 1
ATOM 2363 C CA . ALA A 1 316 ? 11.623 7.342 -17.398 1.00 51.78 316 ALA A CA 1
ATOM 2364 C C . ALA A 1 316 ? 10.887 8.657 -17.058 1.00 51.78 316 ALA A C 1
ATOM 2366 O O . ALA A 1 316 ? 11.417 9.748 -17.286 1.00 51.78 316 ALA A O 1
ATOM 2367 N N . ALA A 1 317 ? 9.676 8.576 -16.499 1.00 51.41 317 ALA A N 1
ATOM 2368 C CA . ALA A 1 317 ? 8.892 9.745 -16.115 1.00 51.41 317 ALA A CA 1
ATOM 2369 C C . ALA A 1 317 ? 9.229 10.233 -14.692 1.00 51.41 317 ALA A C 1
ATOM 2371 O O . ALA A 1 317 ? 9.175 11.438 -14.433 1.00 51.41 317 ALA A O 1
ATOM 2372 N N . ALA A 1 318 ? 9.643 9.329 -13.796 1.00 52.31 318 ALA A N 1
ATOM 2373 C CA . ALA A 1 318 ? 10.090 9.663 -12.442 1.00 52.31 318 ALA A CA 1
ATOM 2374 C C . ALA A 1 318 ? 11.385 10.500 -12.448 1.00 52.31 318 ALA A C 1
ATOM 2376 O O . ALA A 1 318 ? 11.488 11.484 -11.713 1.00 52.31 318 ALA A O 1
ATOM 2377 N N . ASN A 1 319 ? 12.324 10.179 -13.347 1.00 48.69 319 ASN A N 1
ATOM 2378 C CA . ASN A 1 319 ? 13.617 10.863 -13.479 1.00 48.69 319 ASN A CA 1
ATOM 2379 C C . ASN A 1 319 ? 13.598 12.126 -14.361 1.00 48.69 319 ASN A C 1
ATOM 2381 O O . ASN A 1 319 ? 14.648 12.729 -14.600 1.00 48.69 319 ASN A O 1
ATOM 2385 N N . THR A 1 320 ? 12.435 12.553 -14.861 1.00 54.41 320 THR A N 1
ATOM 2386 C CA . THR A 1 320 ? 12.354 13.776 -15.670 1.00 54.41 320 THR A CA 1
ATOM 2387 C C . THR A 1 320 ? 12.437 15.013 -14.758 1.00 54.41 320 THR A C 1
ATOM 2389 O O . THR A 1 320 ? 11.577 15.186 -13.889 1.00 54.41 320 THR A O 1
ATOM 2392 N N . PRO A 1 321 ? 13.446 15.894 -14.921 1.00 47.66 321 PRO A N 1
ATOM 2393 C CA . PRO A 1 321 ? 13.571 17.096 -14.106 1.00 47.66 321 PRO A CA 1
ATOM 2394 C C . PRO A 1 321 ? 12.368 18.036 -14.304 1.00 47.66 321 PRO A C 1
ATOM 2396 O O . PRO A 1 321 ? 11.793 18.104 -15.396 1.00 47.66 321 PRO A O 1
ATOM 2399 N N . PRO A 1 322 ? 11.969 18.785 -13.260 1.00 46.91 322 PRO A N 1
ATOM 2400 C CA . PRO A 1 322 ? 10.829 19.689 -13.339 1.00 46.91 322 PRO A CA 1
ATOM 2401 C C . PRO A 1 322 ? 11.075 20.760 -14.414 1.00 46.91 322 PRO A C 1
ATOM 2403 O O . PRO A 1 322 ? 12.009 21.552 -14.309 1.00 46.91 322 PRO A O 1
ATOM 2406 N N . GLY A 1 323 ? 10.238 20.770 -15.458 1.00 53.38 323 GLY A N 1
ATOM 2407 C CA . GLY A 1 323 ? 10.252 21.782 -16.524 1.00 53.38 323 GLY A CA 1
ATOM 2408 C C . GLY A 1 323 ? 10.512 21.263 -17.942 1.00 53.38 323 GLY A C 1
ATOM 2409 O O . GLY A 1 323 ? 10.364 22.032 -18.888 1.00 53.38 323 GLY A O 1
ATOM 2410 N N . SER A 1 324 ? 10.847 19.980 -18.127 1.00 51.22 324 SER A N 1
ATOM 2411 C CA . SER A 1 324 ? 11.079 19.388 -19.458 1.00 51.22 324 SER A CA 1
ATOM 2412 C C . SER A 1 324 ? 9.947 18.472 -19.932 1.00 51.22 324 SER A C 1
ATOM 2414 O O . SER A 1 324 ? 10.197 17.472 -20.603 1.00 51.22 324 SER A O 1
ATOM 2416 N N . SER A 1 325 ? 8.692 18.784 -19.599 1.00 50.06 325 SER A N 1
ATOM 2417 C CA . SER A 1 325 ? 7.545 18.142 -20.244 1.00 50.06 325 SER A CA 1
ATOM 2418 C C . SER A 1 325 ? 7.533 18.564 -21.712 1.00 50.06 325 SER A C 1
ATOM 2420 O O . SER A 1 325 ? 7.122 19.676 -22.050 1.00 50.06 325 SER A O 1
ATOM 2422 N N . SER A 1 326 ? 8.052 17.702 -22.589 1.00 43.66 326 SER A N 1
ATOM 2423 C CA . SER A 1 326 ? 8.022 17.923 -24.029 1.00 43.66 326 SER A CA 1
ATOM 2424 C C . SER A 1 326 ? 6.577 18.172 -24.458 1.00 43.66 326 SER A C 1
ATOM 2426 O O . SER A 1 326 ? 5.725 17.301 -24.282 1.00 43.66 326 SER A O 1
ATOM 2428 N N . LEU A 1 327 ? 6.317 19.330 -25.067 1.00 45.88 327 LEU A N 1
ATOM 2429 C CA . LEU A 1 327 ? 5.019 19.763 -25.615 1.00 45.88 327 LEU A CA 1
ATOM 2430 C C . LEU A 1 327 ? 4.495 18.873 -26.764 1.00 45.88 327 LEU A C 1
ATOM 2432 O O . LEU A 1 327 ? 3.598 19.269 -27.498 1.00 45.88 327 LEU A O 1
ATOM 2436 N N . ASN A 1 328 ? 5.070 17.684 -26.946 1.00 42.22 328 ASN A N 1
ATOM 2437 C CA . ASN A 1 328 ? 4.765 16.764 -28.029 1.00 42.22 328 ASN A CA 1
ATOM 2438 C C . ASN A 1 328 ? 4.418 15.351 -27.539 1.00 42.22 328 ASN A C 1
ATOM 2440 O O . ASN A 1 328 ? 4.479 14.400 -28.318 1.00 42.22 328 ASN A O 1
ATOM 2444 N N . ALA A 1 329 ? 3.998 15.210 -26.275 1.00 46.44 329 ALA A N 1
ATOM 2445 C CA . ALA A 1 329 ? 3.167 14.081 -25.871 1.00 46.44 329 ALA A CA 1
ATOM 2446 C C . ALA A 1 329 ? 1.789 14.254 -26.531 1.00 46.44 329 ALA A C 1
ATOM 2448 O O . ALA A 1 329 ? 0.802 14.625 -25.900 1.00 46.44 329 ALA A O 1
ATOM 2449 N N . THR A 1 330 ? 1.746 14.045 -27.851 1.00 34.50 330 THR A N 1
ATOM 2450 C CA . THR A 1 330 ? 0.507 13.736 -28.555 1.00 34.50 330 THR A CA 1
ATOM 2451 C C . THR A 1 330 ? -0.138 12.625 -27.748 1.00 34.50 330 THR A C 1
ATOM 2453 O O . THR A 1 330 ? 0.522 11.616 -27.491 1.00 34.50 330 THR A O 1
ATOM 2456 N N . SER A 1 331 ? -1.373 12.864 -27.316 1.00 38.88 331 SER A N 1
ATOM 2457 C CA . SER A 1 331 ? -2.293 11.984 -26.596 1.00 38.88 331 SER A CA 1
ATOM 2458 C C . SER A 1 331 ? -2.507 10.664 -27.344 1.00 38.88 331 SER A C 1
ATOM 2460 O O . SER A 1 331 ? -3.578 10.327 -27.836 1.00 38.88 331 SER A O 1
ATOM 2462 N N . SER A 1 332 ? -1.434 9.905 -27.448 1.00 34.41 332 SER A N 1
ATOM 2463 C CA . SER A 1 332 ? -1.383 8.524 -27.850 1.00 34.41 332 SER A CA 1
ATOM 2464 C C . SER A 1 332 ? -1.526 7.780 -26.547 1.00 34.41 332 SER A C 1
ATOM 2466 O O . SER A 1 332 ? -0.591 7.756 -25.763 1.00 34.41 332 SER A O 1
ATOM 2468 N N . GLN A 1 333 ? -2.752 7.310 -26.312 1.00 39.31 333 GLN A N 1
ATOM 2469 C CA . GLN A 1 333 ? -3.089 6.209 -25.420 1.00 39.31 333 GLN A CA 1
ATOM 2470 C C . GLN A 1 333 ? -2.310 6.234 -24.106 1.00 39.31 333 GLN A C 1
ATOM 2472 O O . GLN A 1 333 ? -1.155 5.825 -24.069 1.00 39.31 333 GLN A O 1
ATOM 2477 N N . ILE A 1 334 ? -2.977 6.605 -23.011 1.00 39.06 334 ILE A N 1
ATOM 2478 C CA . ILE A 1 334 ? -2.617 6.083 -21.691 1.00 39.06 334 ILE A CA 1
ATOM 2479 C C . ILE A 1 334 ? -2.448 4.569 -21.897 1.00 39.06 334 ILE A C 1
ATOM 2481 O O . ILE A 1 334 ? -3.438 3.846 -22.026 1.00 39.06 334 ILE A O 1
ATOM 2485 N N . GLN A 1 335 ? -1.209 4.095 -22.081 1.00 46.00 335 GLN A N 1
ATOM 2486 C CA . GLN A 1 335 ? -0.918 2.680 -21.943 1.00 46.00 335 GLN A CA 1
ATOM 2487 C C . GLN A 1 335 ? -1.432 2.360 -20.550 1.00 46.00 335 GLN A C 1
ATOM 2489 O O . GLN A 1 335 ? -1.210 3.191 -19.671 1.00 46.00 335 GLN A O 1
ATOM 2494 N N . PRO A 1 336 ? -2.192 1.268 -20.364 1.00 45.84 336 PRO A N 1
ATOM 2495 C CA . PRO A 1 336 ? -2.661 0.872 -19.048 1.00 45.84 336 PRO A CA 1
ATOM 2496 C C . PRO A 1 336 ? -1.433 0.798 -18.147 1.00 45.84 336 PRO A C 1
ATOM 2498 O O . PRO A 1 336 ? -0.646 -0.147 -18.226 1.00 45.84 336 PRO A O 1
ATOM 2501 N N . ASP A 1 337 ? -1.237 1.882 -17.407 1.00 57.50 337 ASP A N 1
ATOM 2502 C CA . ASP A 1 337 ? -0.085 2.145 -16.572 1.00 57.50 337 ASP A CA 1
ATOM 2503 C C . ASP A 1 337 ? 0.008 0.961 -15.634 1.00 57.50 337 ASP A C 1
ATOM 2505 O O . ASP A 1 337 ? -1.035 0.508 -15.161 1.00 57.50 337 ASP A O 1
ATOM 2509 N N . GLN A 1 338 ? 1.190 0.355 -15.529 1.00 76.62 338 GLN A N 1
ATOM 2510 C CA . GLN A 1 338 ? 1.326 -1.059 -15.184 1.00 76.62 338 GLN A CA 1
ATOM 2511 C C . GLN A 1 338 ? 0.524 -1.406 -13.922 1.00 76.62 338 GLN A C 1
ATOM 2513 O O . GLN A 1 338 ? 0.956 -1.169 -12.795 1.00 76.62 338 GLN A O 1
ATOM 2518 N N . MET A 1 339 ? -0.680 -1.933 -14.144 1.00 89.38 339 MET A N 1
ATOM 2519 C CA . MET A 1 339 ? -1.676 -2.109 -13.104 1.00 89.38 339 MET A CA 1
ATOM 2520 C C . MET A 1 339 ? -1.539 -3.522 -12.572 1.00 89.38 339 MET A C 1
ATOM 2522 O O . MET A 1 339 ? -1.744 -4.498 -13.300 1.00 89.38 339 MET A O 1
ATOM 2526 N N . TYR A 1 340 ? -1.223 -3.637 -11.289 1.00 93.62 340 TYR A N 1
ATOM 2527 C CA . TYR A 1 340 ? -1.105 -4.927 -10.623 1.00 93.62 340 TYR A CA 1
ATOM 2528 C C . TYR A 1 340 ? -2.175 -5.039 -9.555 1.00 93.62 340 TYR A C 1
ATOM 2530 O O . TYR A 1 340 ? -2.345 -4.134 -8.744 1.00 93.62 340 TYR A O 1
ATOM 2538 N N . SER A 1 341 ? -2.884 -6.165 -9.530 1.00 95.06 341 SER A N 1
ATOM 2539 C CA . SER A 1 341 ? -3.913 -6.416 -8.525 1.00 95.06 341 SER A CA 1
ATOM 2540 C C . SER A 1 341 ? -3.676 -7.718 -7.773 1.00 95.06 341 SER A C 1
ATOM 2542 O O . SER A 1 341 ? -3.298 -8.722 -8.379 1.00 95.06 341 SER A O 1
ATOM 2544 N N . LEU A 1 342 ? -3.972 -7.724 -6.476 1.00 96.56 342 LEU A N 1
ATOM 2545 C CA . LEU A 1 342 ? -3.946 -8.906 -5.620 1.00 96.56 342 LEU A CA 1
ATOM 2546 C C . LEU A 1 342 ? -5.202 -8.950 -4.748 1.00 96.56 342 LEU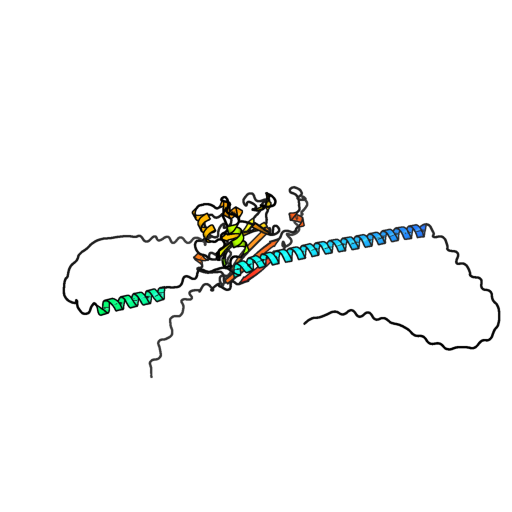 A C 1
ATOM 2548 O O . LEU A 1 342 ? -5.490 -8.006 -4.019 1.00 96.56 342 LEU A O 1
ATOM 2552 N N . THR A 1 343 ? -5.912 -10.076 -4.774 1.00 97.12 343 THR A N 1
ATOM 2553 C CA . THR A 1 343 ? -7.011 -10.350 -3.841 1.00 97.12 343 THR A CA 1
ATOM 2554 C C . THR A 1 343 ? -6.508 -11.187 -2.672 1.00 97.12 343 THR A C 1
ATOM 2556 O O . THR A 1 343 ? -5.964 -12.278 -2.855 1.00 97.12 343 THR A O 1
ATOM 2559 N N . VAL A 1 344 ? -6.703 -10.678 -1.459 1.00 96.19 344 VAL A N 1
ATOM 2560 C CA . VAL A 1 344 ? -6.260 -11.282 -0.203 1.00 96.19 344 VAL A CA 1
ATOM 2561 C C . VAL A 1 344 ? -7.485 -11.688 0.598 1.00 96.19 344 VAL A C 1
ATOM 2563 O O . VAL A 1 344 ? -8.328 -10.855 0.901 1.00 96.19 344 VAL A O 1
ATOM 2566 N N . ARG A 1 345 ? -7.584 -12.966 0.963 1.00 94.94 345 ARG A N 1
ATOM 2567 C CA . ARG A 1 345 ? -8.616 -13.458 1.882 1.00 94.94 345 ARG A CA 1
ATOM 2568 C C . ARG A 1 345 ? -8.149 -13.289 3.327 1.00 94.94 345 ARG A C 1
ATOM 2570 O O . ARG A 1 345 ? -7.018 -13.677 3.633 1.00 94.94 345 ARG A O 1
ATOM 2577 N N . LEU A 1 346 ? -9.012 -12.767 4.194 1.00 91.31 346 LEU A N 1
ATOM 2578 C CA . LEU A 1 346 ? -8.714 -12.605 5.616 1.00 91.31 346 LEU A CA 1
ATOM 2579 C C . LEU A 1 346 ? -9.174 -13.867 6.368 1.00 91.31 346 LEU A C 1
ATOM 2581 O O . LEU A 1 346 ? -10.330 -14.267 6.231 1.00 91.31 346 LEU A O 1
ATOM 2585 N N . PRO A 1 347 ? -8.289 -14.543 7.124 1.00 79.00 347 PRO A N 1
ATOM 2586 C CA . PRO A 1 347 ? -8.614 -15.822 7.761 1.00 79.00 347 PRO A CA 1
ATOM 2587 C C . PRO A 1 347 ? -9.569 -15.675 8.951 1.00 79.00 347 PRO A C 1
ATOM 2589 O O . PRO A 1 347 ? -10.299 -16.608 9.265 1.00 79.00 347 PRO A O 1
ATOM 2592 N N . THR A 1 348 ? -9.547 -14.518 9.609 1.00 74.44 348 THR A N 1
ATOM 2593 C CA . THR A 1 348 ? -10.349 -14.196 10.795 1.00 74.44 348 THR A CA 1
ATOM 2594 C C . THR A 1 348 ? -11.730 -13.647 10.451 1.00 74.44 348 THR A C 1
ATOM 2596 O O . THR A 1 348 ? -12.586 -13.592 11.326 1.00 74.44 348 THR A O 1
ATOM 2599 N N . ALA A 1 349 ? -11.975 -13.285 9.189 1.00 74.00 349 ALA A N 1
ATOM 2600 C CA . ALA A 1 349 ? -13.237 -12.705 8.765 1.00 74.00 349 ALA A CA 1
ATOM 2601 C C . ALA A 1 349 ? -14.379 -13.728 8.829 1.00 74.00 349 ALA A C 1
ATOM 2603 O O . ALA A 1 349 ? -14.346 -14.779 8.178 1.00 74.00 349 ALA A O 1
ATOM 2604 N N . ARG A 1 350 ? -15.422 -13.387 9.587 1.00 70.31 350 ARG A N 1
ATOM 2605 C CA . ARG A 1 350 ? -16.716 -14.066 9.528 1.00 70.31 350 ARG A CA 1
ATOM 2606 C C . ARG A 1 350 ? -17.565 -13.363 8.465 1.00 70.31 350 ARG A C 1
ATOM 2608 O O . ARG A 1 350 ? -17.616 -12.137 8.492 1.00 70.31 350 ARG A O 1
ATOM 2615 N N . PRO A 1 351 ? -18.222 -14.090 7.542 1.00 65.50 351 PRO A N 1
ATOM 2616 C CA . PRO A 1 351 ? -19.183 -13.454 6.650 1.00 65.50 351 PRO A CA 1
ATOM 2617 C C . PRO A 1 351 ? -20.254 -12.778 7.504 1.00 65.50 351 PRO A C 1
ATOM 2619 O O . PRO A 1 351 ? -20.723 -13.379 8.478 1.00 65.50 351 PRO A O 1
ATOM 2622 N N . VAL A 1 352 ? -20.609 -11.540 7.158 1.00 61.66 352 VAL A N 1
ATOM 2623 C CA . VAL A 1 352 ? -21.709 -10.831 7.814 1.00 61.66 352 VAL A CA 1
ATOM 2624 C C . VAL A 1 352 ? -22.940 -11.724 7.674 1.00 61.66 352 VAL A C 1
ATOM 2626 O O . VAL A 1 352 ? -23.336 -12.077 6.560 1.00 61.66 352 VAL A O 1
ATOM 2629 N N . ALA A 1 353 ? -23.474 -12.197 8.803 1.00 56.41 353 ALA A N 1
ATOM 2630 C CA . ALA A 1 353 ? -24.667 -13.025 8.787 1.00 56.41 353 ALA A CA 1
ATOM 2631 C C . ALA A 1 353 ? -25.795 -12.151 8.244 1.00 56.41 353 ALA A C 1
ATOM 2633 O O . ALA A 1 353 ? -26.188 -11.171 8.871 1.00 56.41 353 ALA A O 1
ATOM 2634 N N . THR A 1 354 ? -26.286 -12.477 7.054 1.00 51.97 354 THR A N 1
ATOM 2635 C CA . THR A 1 354 ? -27.570 -11.951 6.623 1.00 51.97 354 THR A CA 1
ATOM 2636 C C . THR A 1 354 ? -28.590 -12.606 7.539 1.00 51.97 354 THR A C 1
ATOM 2638 O O . THR A 1 354 ? -28.763 -13.825 7.481 1.00 51.97 354 THR A O 1
ATOM 2641 N N . ASP A 1 355 ? -29.207 -11.825 8.428 1.00 43.69 355 ASP A N 1
ATOM 2642 C CA . ASP A 1 355 ? -30.397 -12.243 9.171 1.00 43.69 355 ASP A CA 1
ATOM 2643 C C . ASP A 1 355 ? -31.491 -12.551 8.144 1.00 43.69 355 ASP A C 1
ATOM 2645 O O . ASP A 1 355 ? -32.358 -11.749 7.804 1.00 43.69 355 ASP A O 1
ATOM 2649 N N . SER A 1 356 ? -31.413 -13.751 7.586 1.00 40.66 356 SER A N 1
ATOM 2650 C CA . SER A 1 356 ? -32.492 -14.407 6.881 1.00 40.66 356 SER A CA 1
ATOM 2651 C C . SER A 1 356 ? -33.379 -15.008 7.961 1.00 40.66 356 SER A C 1
ATOM 2653 O O . SER A 1 356 ? -33.457 -16.216 8.162 1.00 40.66 356 SER A O 1
ATOM 2655 N N . THR A 1 357 ? -34.043 -14.116 8.696 1.00 45.25 357 THR A N 1
ATOM 2656 C CA . THR A 1 357 ? -35.160 -14.438 9.579 1.00 45.25 357 THR A CA 1
ATOM 2657 C C . THR A 1 357 ? -36.345 -14.829 8.702 1.00 45.25 357 THR A C 1
ATOM 2659 O O . THR A 1 357 ? -37.266 -14.050 8.478 1.00 45.25 357 THR A O 1
ATOM 2662 N N . ALA A 1 358 ? -36.287 -16.029 8.137 1.00 46.06 358 ALA A N 1
ATOM 2663 C CA . ALA A 1 358 ? -37.389 -16.679 7.449 1.00 46.06 358 ALA A CA 1
ATOM 2664 C C . ALA A 1 358 ? -37.117 -18.187 7.408 1.00 46.06 358 ALA A C 1
ATOM 2666 O O . ALA A 1 358 ? -36.599 -18.693 6.420 1.00 46.06 358 ALA A O 1
ATOM 2667 N N . ASP A 1 359 ? -37.397 -18.884 8.510 1.00 40.91 359 ASP A N 1
ATOM 2668 C CA . ASP A 1 359 ? -38.444 -19.916 8.535 1.00 40.91 359 ASP A CA 1
ATOM 2669 C C . ASP A 1 359 ? -38.501 -20.581 9.923 1.00 40.91 359 ASP A C 1
ATOM 2671 O O . ASP A 1 359 ? -37.941 -21.646 10.177 1.00 40.91 359 ASP A O 1
ATOM 2675 N N . SER A 1 360 ? -39.184 -19.919 10.855 1.00 47.62 360 SER A N 1
ATOM 2676 C CA . SER A 1 360 ? -39.637 -20.537 12.103 1.00 47.62 360 SER A CA 1
ATOM 2677 C C . SER A 1 360 ? -41.075 -21.023 11.912 1.00 47.62 360 SER A C 1
ATOM 2679 O O . SER A 1 360 ? -41.978 -20.482 12.547 1.00 47.62 360 SER A O 1
ATOM 2681 N N . SER A 1 361 ? -41.342 -21.974 11.004 1.00 49.72 361 SER A N 1
ATOM 2682 C CA . SER A 1 361 ? -42.715 -22.482 10.837 1.00 49.72 361 SER A CA 1
ATOM 2683 C C . SER A 1 361 ? -42.884 -23.892 10.250 1.00 49.72 361 SER A C 1
ATOM 2685 O O . SER A 1 361 ? -43.758 -24.109 9.422 1.00 49.72 361 SER A O 1
ATOM 2687 N N . SER A 1 362 ? -42.170 -24.914 10.735 1.00 49.31 362 SER A N 1
ATOM 2688 C CA . SER A 1 362 ? -42.654 -26.300 10.549 1.00 49.31 362 SER A CA 1
ATOM 2689 C C . SER A 1 362 ? -42.020 -27.289 11.527 1.00 49.31 362 SER A C 1
ATOM 2691 O O . SER A 1 362 ? -40.939 -27.820 11.281 1.00 49.31 362 SER A O 1
ATOM 2693 N N . GLY A 1 363 ? -42.694 -27.559 12.645 1.00 41.38 363 GLY A N 1
ATOM 2694 C CA . GLY A 1 363 ? -42.228 -28.556 13.613 1.00 41.38 363 GLY A CA 1
ATOM 2695 C C . GLY A 1 363 ? -43.203 -28.865 14.746 1.00 41.38 363 GLY A C 1
ATOM 2696 O O . GLY A 1 363 ? -42.761 -29.186 15.841 1.00 41.38 363 GLY A O 1
ATOM 2697 N N . LEU A 1 364 ? -44.512 -28.739 14.515 1.00 53.56 364 LEU A N 1
ATOM 2698 C CA . LEU A 1 364 ? -45.555 -29.156 15.458 1.00 53.56 364 LEU A CA 1
ATOM 2699 C C . LEU A 1 364 ? -46.712 -29.812 14.694 1.00 53.56 364 LEU A C 1
ATOM 2701 O O . LEU A 1 364 ? -47.786 -29.243 14.603 1.00 53.56 364 LEU A O 1
ATOM 2705 N N . GLU A 1 365 ? -46.481 -31.006 14.145 1.00 48.97 365 GLU A N 1
ATOM 2706 C CA . GLU A 1 365 ? -47.526 -32.015 13.898 1.00 48.97 365 GLU A CA 1
ATOM 2707 C C . GLU A 1 365 ? -46.883 -33.408 13.859 1.00 48.97 365 GLU A C 1
ATOM 2709 O O . GLU A 1 365 ? -46.387 -33.851 12.828 1.00 48.97 365 GLU A O 1
ATOM 2714 N N . ALA A 1 366 ? -46.851 -34.085 15.009 1.00 45.19 366 ALA A N 1
ATOM 2715 C CA . ALA A 1 366 ? -46.719 -35.542 15.101 1.00 45.19 366 ALA A CA 1
ATOM 2716 C C . ALA A 1 366 ? -47.086 -36.015 16.520 1.00 45.19 366 ALA A C 1
ATOM 2718 O O . ALA A 1 366 ? -46.263 -36.565 17.248 1.00 45.19 366 ALA A O 1
ATOM 2719 N N . VAL A 1 367 ? -48.335 -35.781 16.930 1.00 47.00 367 VAL A N 1
ATOM 2720 C CA . VAL A 1 367 ? -48.986 -36.572 17.985 1.00 47.00 367 VAL A CA 1
ATOM 2721 C C . VAL A 1 367 ? -50.271 -37.110 17.378 1.00 47.00 367 VAL A C 1
ATOM 2723 O O . VAL A 1 367 ? -51.224 -36.367 17.165 1.00 47.00 367 VAL A O 1
ATOM 2726 N N . GLY A 1 368 ? -50.259 -38.394 17.039 1.00 50.72 368 GLY A N 1
ATOM 2727 C CA . GLY A 1 368 ? -51.387 -39.055 16.401 1.00 50.72 368 GLY A CA 1
ATOM 2728 C C . GLY A 1 368 ? -51.036 -40.447 15.901 1.00 50.72 368 GLY A C 1
ATOM 2729 O O . GLY A 1 368 ? -50.986 -40.651 14.692 1.00 50.72 368 GLY A O 1
ATOM 2730 N N . LEU A 1 369 ? -50.763 -41.367 16.832 1.00 38.41 369 LEU A N 1
ATOM 2731 C CA . LEU A 1 369 ? -51.315 -42.731 16.876 1.00 38.41 369 LEU A CA 1
ATOM 2732 C C . LEU A 1 369 ? -50.878 -43.445 18.157 1.00 38.41 369 LEU A C 1
ATOM 2734 O O . LEU A 1 369 ? -49.655 -43.491 18.417 1.00 38.41 369 LEU A O 1
#

Sequence (369 aa):
MNARWAWCWLTSRAGAGSRPGVQRPGAAAHHAPRGRLHRGMTLLELMLALTLSAFVLMAISMAIDLHLRVLQDRRDYVESIQLARAVLTIIANDLRATIQQNTTDFSALASMASAAAIIAPAMEQAEAAADGADTDAAAGGTPGSATSAGGGEGAASSTTVNIAASSTVPTVPGLYGNQYELQLDVSRLPRVDEFQRMTANVREAALQDIPSDVKTVAYYCADARSLTSSGVMNRRTGQFESGLVRRVMDRAVTLHASQYGNMQGLQQAAEVIAPEITSIEFQYFDGTQWLYEWDSAEQQGLPVAVKITVLLMPDAAANTPPGSSSLNATSSQIQPDQMYSLTVRLPTARPVATDSTADSSSGLEAVGL

Radius of gyration: 40.07 Å; chains: 1; bounding box: 112×73×125 Å

pLDDT: mean 73.03, std 20.72, range [34.38, 97.88]

Secondary structure (DSSP, 8-state):
--------------------------------------PPPPHHHHHHHHHHHHHHHHHHHHHHHHHHHHHHHHHHHHHHHHHHHHHHHHHHHHHHTB--------HHHHHHHHHHHHHHHHTTSSS-------------------------S-PPPTTTS-TTT-S---SS-SEEE-SS-EEEEEE-PPPHHHHHHHHH---TTS-PPP--SEEEEEEEEE-TT-SSSPPEE-TTT--EE-EEEEEEEEHHHHHHHHHTT-HHHHHHTEEEEETTEEEEEEEEE-SSSEES-EETTTTTS--SEEEEEEEE--HHHHTPPTT---TT----------EEEEEEE-SSPPPP-----------------

Foldseek 3Di:
DDDDDDDDDDDDDDDDDDDDDDDDDDDDDDDDPPPPPPPPDDPVNVVVVVVVVVVVVVVVVVVVVVVVVVVVVVVLVVVVVVLVVVVVVVVLVQLQQFDADDDPPCVVVVVVVVVVVVVVVVVVPPPDPDDDDDDDDDDDDDDDDDDDPDDDDDDQDLCEPCVLPRLDHDPGAAWWYFFFKIKHKGFDQFDPVLVVCVVPDPDPDALRADRDRIKIKMKHWADCPDPVGHAQQDPVVRDGATAIKIAIGHPVSSVVCSVVVVVVRSSNSIDHPGRQWRTKTKWFALPPDIDRTDDCVVLVWYGQKMKMKTFGHRPVVVPDPPPPPPPPPPPDDPPRRPIDMDMHGHPRTDRRDPPPVDDPDDDPDDDDD

=== Feature glossary ===
Legend for the data blocks above and below:

— What the protein is —

The amino-acid sequence is the protein's primary structure: the linear order of residues from the N-terminus to the C-terminus, written in one-letter code. Everything else here — the 3D coordinates, the secondary structure, the domain annotations — is ultimately a consequence of this string.

Database cross-references. InterPro integrates a dozen domain/family signature databases into unified entries with residue-range hits. GO terms attach function/process/location labels with evidence codes. CATH codes position the fold in a four-level structural taxonomy. Organism is the NCBI-taxonomy species name.

— Where its atoms are —

The mmCIF block holds the 3D Cartesian coordinates of each backbone atom (N, Cα, C, O) in ångströms. mmCIF is the PDB's canonical archive format — a tagged-loop text representation of the atomic model.

The six renders are orthographic views along the three Cartesian axes in both directions. Representation (cartoon, sticks, or surface) and color scheme (sequence-rainbow or by-chain) vary across proteins so the training set covers all the common visualization conventions.

— Local backbone conformation —

Secondary structure is the local, repeating backbone conformation. DSSP classifies it into eight states by reading the hydrogen-bond network: three helix types (H, G, I), two β types (E, B), two non-regular types (T, S), and unstructured coil (-).

SS3 is a coarse helix/strand/coil call (letters a/b/c) made by the P-SEA algorithm from inter-Cα distances and dihedrals. It is less detailed than DSSP but needs only Cα positions.

Backbone dihedral angles. Every residue except chain termini has a φ (preceding-C → N → Cα → C) and a ψ (N → Cα → C → next-N). They are reported in degrees following the IUPAC sign convention. Secondary structure is essentially a statement about which (φ, ψ) basin each residue occupies.

— Global shape and packing —

The geometric summary reports three shape descriptors. Rg (radius of gyration) measures how spread out the Cα atoms are about their centre of mass; compact globular proteins have small Rg, elongated or unfolded ones large. Cα contacts (<8 Å, |i−j|>4) count long-range residue pairs in spatial proximity — high for tightly packed folds, near zero for rods or random coil. The bounding-box extents give the protein's footprint along x, y, z in Å.

Solvent accessibility: the surface area of each residue that a 1.4 Å water probe can touch, in Å². When only backbone atoms are present the absolute values are lower than full-atom SASA (side chains contribute most of the area) and are flagged as backbone-only.

Plot images: a contact map (which residues are close in 3D, as an N×N binary image), a Ramachandran scatter (backbone torsion angles, revealing secondary-structure composition at a glance), and — for AlphaFold structures — a PAE heatmap (pairwise prediction confidence).

— Structural neighborhood —

Foldseek's 3Di representation compresses backbone geometry into a per-residue letter drawn from a learned twenty-state alphabet. It captures the tertiary interaction pattern around each residue — which residues are packed against it in space, regardless of where they are in sequence.

Structural nearest neighbors (via Foldseek easy-search vs the PDB). Reported per hit: target PDB id, E-value, and alignment TM-score. A TM-score above ~0.5 is the conventional threshold for 'same fold'.

— Confidence and disorder —

pLDDT (predicted Local Distance Difference Test) is AlphaFold's per-residue confidence score, ranging from 0 to 100. Values above 90 indicate high confidence (typically well-packed cores); 70–90 is confident; 50–70 low confidence; below 50 usually means the region is disordered or the prediction is unreliable there. AlphaFold stores pLDDT in the mmCIF B-factor column.

For experimental (PDB) structures, the B-factor (temperature factor) quantifies the positional spread of each atom in the crystal — a combination of thermal vibration and static disorder — in units of Å². High B-factors mark flexible loops or poorly resolved regions; low B-factors mark the rigid, well-ordered core.

Predicted Aligned Error (PAE) is an AlphaFold confidence matrix: entry (i, j) is the expected error in the position of residue j, in ångströms, when the prediction is superimposed on the true structure at residue i. Low PAE within a block of residues means that block is internally rigid and well-predicted; high PAE between two blocks means their relative placement is uncertain even if each block individually is confident.